Protein AF-A0A2G5VTK2-F1 (afdb_monomer_lite)

Foldseek 3Di:
DDPLLVVLLVLLVVLLPDPDPVVNVVSLVVSLVSLVVLVPDPPNDLVSLLSCLVSLLSNLLVVLVVVLVVVVVVVPPPDPPVPPPPPDLPNPDSSVVSNLVSLLVNLVDPDQLQSRPLLVSLVSSVVRVQLVDLSHVLLSSLQSLLSSLVSNQEDHPDLVSLQVLLVVLLVSLLDLRDDPSNVVSSVSNNVSCVNHDDCVSHDDDPVVVVVSVVSSVVSVVVSVVVVD

Radius of gyration: 19.21 Å; chains: 1; bounding box: 50×50×49 Å

Secondary structure (DSSP, 8-state):
--HHHHHHHHHHHHHHH---HHHHHHHHHHHHHHHHHHHT-TT--HHHHHHHHHHHHHHHHHHHHHHHHHHHHHHHS---GGG----S-TT--HHHHHHHHHHHHHTTSSS-GGGS-HHHHHHHHHTSHHHHSTTSSHHHHHHHHHHHHHH-TT--S-HHHHHHHHHHHHHHHTSTT--HHHHHHHHHHHHHHHHHS-HHHH-S-HHHHHHHHHHHHHHHHHHHHHH-

pLDDT: mean 80.33, std 13.86, range [33.44, 94.31]

Sequence (228 aa):
MSQKVRDLAKKIDECLNLDSKLKRDREIPTLTKFYNHLENDEEVVPKGLAELTVGIMKLAKREIEEVDKKWKKTEHDDIPKSASKYKTDPFKTPIFEISTRHLKMCCRQPIDHNTVPWIPYCLSILSHDFILSADGQEGDVSNVLAICAMASRIQWADHSHLQKLWDFIWRRIEMADLNEQALRSYCEVAVEIMKNVDYEIYETSIPQVVRRAIRALKVANQGISQAA

Structure (mmCIF, N/CA/C/O backbone):
data_AF-A0A2G5VTK2-F1
#
_entry.id   AF-A0A2G5VTK2-F1
#
loop_
_atom_site.group_PDB
_atom_site.id
_atom_site.type_symbol
_atom_site.label_atom_id
_atom_site.label_alt_id
_atom_site.label_comp_id
_atom_site.label_asym_id
_atom_site.label_entity_id
_atom_site.label_seq_id
_atom_site.pdbx_PDB_ins_code
_atom_site.Cartn_x
_atom_site.Cartn_y
_atom_site.Cartn_z
_atom_site.occupancy
_atom_site.B_iso_or_equiv
_atom_site.auth_seq_id
_atom_site.auth_comp_id
_atom_site.auth_asym_id
_atom_site.auth_atom_id
_atom_site.pdbx_PDB_model_num
ATOM 1 N N . MET A 1 1 ? -15.300 -16.895 14.289 1.00 65.31 1 MET A N 1
ATOM 2 C CA . MET A 1 1 ? -14.718 -15.605 14.711 1.00 65.31 1 MET A CA 1
ATOM 3 C C . MET A 1 1 ? -14.680 -15.590 16.231 1.00 65.31 1 MET A C 1
ATOM 5 O O . MET A 1 1 ? -15.719 -15.857 16.831 1.00 65.31 1 MET A O 1
ATOM 9 N N . SER A 1 2 ? -13.510 -15.395 16.846 1.00 77.56 2 SER A N 1
ATOM 10 C CA . SER A 1 2 ? -13.383 -15.362 18.312 1.00 77.56 2 SER A CA 1
ATOM 11 C C . SER A 1 2 ? -14.054 -14.110 18.890 1.00 77.56 2 SER A C 1
ATOM 13 O O . SER A 1 2 ? -14.260 -13.124 18.177 1.00 77.56 2 SER A O 1
ATOM 15 N N . GLN A 1 3 ? -14.404 -14.132 20.181 1.00 81.50 3 GLN A N 1
ATOM 16 C CA . GLN A 1 3 ? -15.014 -12.969 20.835 1.00 81.50 3 GLN A CA 1
ATOM 17 C C . GLN A 1 3 ? -14.096 -11.740 20.777 1.00 81.50 3 GLN A C 1
ATOM 19 O O . GLN A 1 3 ? -14.560 -10.656 20.447 1.00 81.50 3 GLN A O 1
ATOM 24 N N . LYS A 1 4 ? -12.785 -11.941 20.959 1.00 80.25 4 LYS A N 1
ATOM 25 C CA . LYS A 1 4 ? -11.773 -10.881 20.862 1.00 80.25 4 LYS A CA 1
ATOM 26 C C . LYS A 1 4 ? -11.791 -10.183 19.497 1.00 80.25 4 LYS A C 1
ATOM 28 O O . LYS A 1 4 ? -11.805 -8.959 19.438 1.00 80.25 4 LYS A O 1
ATOM 33 N N . VAL A 1 5 ? -11.855 -10.938 18.395 1.00 81.31 5 VAL A N 1
ATOM 34 C CA . VAL A 1 5 ? -11.934 -10.355 17.041 1.00 81.31 5 VAL A CA 1
ATOM 35 C C . VAL A 1 5 ? -13.223 -9.547 16.863 1.00 81.31 5 VAL A C 1
ATOM 37 O O . VAL A 1 5 ? -13.175 -8.451 16.313 1.00 81.31 5 VAL A O 1
ATOM 40 N N . ARG A 1 6 ? -14.365 -10.039 17.368 1.00 84.12 6 ARG A N 1
ATOM 41 C CA . ARG A 1 6 ? -15.642 -9.303 17.310 1.00 84.12 6 ARG A CA 1
ATOM 42 C C . ARG A 1 6 ? -15.594 -7.991 18.088 1.00 84.12 6 ARG A C 1
ATOM 44 O O . ARG A 1 6 ? -16.060 -6.972 17.586 1.00 84.12 6 ARG A O 1
ATOM 51 N N . ASP A 1 7 ? -15.015 -8.015 19.283 1.00 85.69 7 ASP A N 1
ATOM 52 C CA . ASP A 1 7 ? -14.887 -6.828 20.128 1.00 85.69 7 ASP A CA 1
ATOM 53 C C . ASP A 1 7 ? -13.970 -5.783 19.474 1.00 85.69 7 ASP A C 1
ATOM 55 O O . ASP A 1 7 ? -14.306 -4.598 19.437 1.00 85.69 7 ASP A O 1
ATOM 59 N N . LEU A 1 8 ? -12.857 -6.221 18.871 1.00 86.50 8 LEU A N 1
ATOM 60 C CA . LEU A 1 8 ? -11.963 -5.340 18.120 1.00 86.50 8 LEU A CA 1
ATOM 61 C C . LEU A 1 8 ? -12.638 -4.766 16.869 1.00 86.50 8 LEU A C 1
ATOM 63 O O . LEU A 1 8 ? -12.526 -3.568 16.618 1.00 86.50 8 LEU A O 1
ATOM 67 N N . ALA A 1 9 ? -13.372 -5.585 16.111 1.00 87.25 9 ALA A N 1
ATOM 68 C CA . ALA A 1 9 ? -14.123 -5.134 14.941 1.00 87.25 9 ALA A CA 1
ATOM 69 C C . ALA A 1 9 ? -15.143 -4.052 15.318 1.00 87.25 9 ALA A C 1
ATOM 71 O O . ALA A 1 9 ? -15.201 -3.003 14.677 1.00 87.25 9 ALA A O 1
ATOM 72 N N . LYS A 1 10 ? -15.888 -4.268 16.410 1.00 88.12 10 LYS A N 1
ATOM 73 C CA . LYS A 1 10 ? -16.815 -3.273 16.953 1.00 88.12 10 LYS A CA 1
ATOM 74 C C . LYS A 1 10 ? -16.083 -1.990 17.340 1.00 88.12 10 LYS A C 1
ATOM 76 O O . LYS A 1 10 ? -16.553 -0.903 17.024 1.00 88.12 10 LYS A O 1
ATOM 81 N N . LYS A 1 11 ? -14.914 -2.099 17.976 1.00 87.50 11 LYS A N 1
ATOM 82 C CA . LYS A 1 11 ? -14.142 -0.924 18.388 1.00 87.50 11 LYS A CA 1
ATOM 83 C C . LYS A 1 11 ? -13.610 -0.117 17.204 1.00 87.50 11 LYS A C 1
ATOM 85 O O . LYS A 1 11 ? -13.609 1.111 17.246 1.00 87.50 11 LYS A O 1
ATOM 90 N N . ILE A 1 12 ? -13.179 -0.799 16.147 1.00 89.88 12 ILE A N 1
ATOM 91 C CA . ILE A 1 12 ? -12.775 -0.170 14.887 1.00 89.88 12 ILE A CA 1
ATOM 92 C C . ILE A 1 12 ? -13.950 0.597 14.278 1.00 89.88 12 ILE A C 1
ATOM 94 O O . ILE A 1 12 ? -13.783 1.753 13.895 1.00 89.88 12 ILE A O 1
ATOM 98 N N . ASP A 1 13 ? -15.129 -0.022 14.223 1.00 88.12 13 ASP A N 1
ATOM 99 C CA . ASP A 1 13 ? -16.335 0.605 13.685 1.00 88.12 13 ASP A CA 1
ATOM 100 C C . ASP A 1 13 ? -16.776 1.821 14.516 1.00 88.12 13 ASP A C 1
ATOM 102 O O . ASP A 1 13 ? -17.024 2.894 13.967 1.00 88.12 13 ASP A O 1
ATOM 106 N N . GLU A 1 14 ? -16.755 1.715 15.848 1.00 88.44 14 GLU A N 1
ATOM 107 C CA . GLU A 1 14 ? -16.970 2.854 16.749 1.00 88.44 14 GLU A CA 1
ATOM 108 C C . GLU A 1 14 ? -16.014 4.008 16.414 1.00 88.44 14 GLU A C 1
ATOM 110 O O . GLU A 1 14 ? -16.457 5.136 16.209 1.00 88.44 14 GLU A O 1
ATOM 115 N N . CYS A 1 15 ? -14.711 3.734 16.287 1.00 88.50 15 CYS A N 1
ATOM 116 C CA . CYS A 1 15 ? -13.711 4.743 15.932 1.00 88.50 15 CYS A CA 1
ATOM 117 C C . CYS A 1 15 ? -13.940 5.362 14.543 1.00 88.50 15 CYS A C 1
ATOM 119 O O . CYS A 1 15 ? -13.681 6.555 14.359 1.00 88.50 15 CYS A O 1
ATOM 121 N N . LEU A 1 16 ? -14.408 4.577 13.568 1.00 87.38 16 LEU A N 1
ATOM 122 C CA . LEU A 1 16 ? -14.709 5.055 12.217 1.00 87.38 16 LEU A CA 1
ATOM 123 C C . LEU A 1 16 ? -15.892 6.023 12.215 1.00 87.38 16 LEU A C 1
ATOM 125 O O . LEU A 1 16 ? -15.832 7.043 11.528 1.00 87.38 16 LEU A O 1
ATOM 129 N N . ASN A 1 17 ? -16.910 5.735 13.026 1.00 87.25 17 ASN A N 1
ATOM 130 C CA . ASN A 1 17 ? -18.147 6.509 13.119 1.00 87.25 17 ASN A CA 1
ATOM 131 C C . ASN A 1 17 ? -18.043 7.727 14.056 1.00 87.25 17 ASN A C 1
ATOM 133 O O . ASN A 1 17 ? -18.991 8.498 14.190 1.00 87.25 17 ASN A O 1
ATOM 137 N N . LEU A 1 18 ? -16.892 7.947 14.702 1.00 87.81 18 LEU A N 1
ATOM 138 C CA . LEU A 1 18 ? -16.644 9.171 15.460 1.00 87.81 18 LEU A CA 1
ATOM 139 C C . LEU A 1 18 ? -16.334 10.347 14.520 1.00 87.81 18 LEU A C 1
ATOM 141 O O . LEU A 1 18 ? -15.318 10.371 13.817 1.00 87.81 18 LEU A O 1
ATOM 145 N N . ASP A 1 19 ? -17.170 11.383 14.581 1.00 80.25 19 ASP A N 1
ATOM 146 C CA . ASP A 1 19 ? -16.942 12.646 13.861 1.00 80.25 19 ASP A CA 1
ATOM 147 C C . ASP A 1 19 ? -15.843 13.499 14.503 1.00 80.25 19 ASP A C 1
ATOM 149 O O . ASP A 1 19 ? -15.118 14.235 13.833 1.00 80.25 19 ASP A O 1
ATOM 153 N N . SER A 1 20 ? -15.681 13.390 15.824 1.00 86.75 20 SER A N 1
ATOM 154 C CA . SER A 1 20 ? -14.700 14.173 16.572 1.00 86.75 20 SER A CA 1
ATOM 155 C C . SER A 1 20 ? -13.338 13.485 16.592 1.00 86.75 20 SER A C 1
ATOM 157 O O . SER A 1 20 ? -13.172 12.454 17.248 1.00 86.75 20 SER A O 1
ATOM 159 N N . LYS A 1 21 ? -12.338 14.130 15.974 1.00 82.94 21 LYS A N 1
ATOM 160 C CA . LYS A 1 21 ? -10.924 13.733 16.073 1.00 82.94 21 LYS A CA 1
ATOM 161 C C . LYS A 1 21 ? -10.491 13.542 17.529 1.00 82.94 21 LYS A C 1
ATOM 163 O O . LYS A 1 21 ? -9.956 12.502 17.869 1.00 82.94 21 LYS A O 1
ATOM 168 N N . LEU A 1 22 ? -10.812 14.493 18.410 1.00 84.31 22 LEU A N 1
ATOM 169 C CA . LEU A 1 22 ? -10.446 14.426 19.829 1.00 84.31 22 LEU A CA 1
ATOM 170 C C . LEU A 1 22 ? -11.012 13.178 20.527 1.00 84.31 22 LEU A C 1
ATOM 172 O O . LEU A 1 22 ? -10.335 12.573 21.353 1.00 84.31 22 LEU A O 1
ATOM 176 N N . LYS A 1 23 ? -12.260 12.798 20.221 1.00 85.19 23 LYS A N 1
ATOM 177 C CA . LYS A 1 23 ? -12.854 11.578 20.784 1.00 85.19 23 LYS A CA 1
ATOM 178 C C . LYS A 1 23 ? -12.146 10.342 20.247 1.00 85.19 23 LYS A C 1
ATOM 180 O O . LYS A 1 23 ? -11.791 9.478 21.033 1.00 85.19 23 LYS A O 1
ATOM 185 N N . ARG A 1 24 ? -11.883 10.288 18.941 1.00 87.62 24 ARG A N 1
ATOM 186 C CA . ARG A 1 24 ? -11.178 9.160 18.328 1.00 87.62 24 ARG A CA 1
ATOM 187 C C . ARG A 1 24 ? -9.757 9.016 18.873 1.00 87.62 24 ARG A C 1
ATOM 189 O O . ARG A 1 24 ? -9.387 7.922 19.271 1.00 87.62 24 ARG A O 1
ATOM 196 N N . ASP A 1 25 ? -9.010 10.110 18.996 1.00 83.31 25 ASP A N 1
ATOM 197 C CA . ASP A 1 25 ? -7.639 10.112 19.523 1.00 83.31 25 ASP A CA 1
ATOM 198 C C . ASP A 1 25 ? -7.572 9.582 20.971 1.00 83.31 25 ASP A C 1
ATOM 200 O O . ASP A 1 25 ? -6.570 8.995 21.370 1.00 83.31 25 ASP A O 1
ATOM 204 N N . ARG A 1 26 ? -8.653 9.719 21.755 1.00 86.31 26 ARG A N 1
ATOM 205 C CA . ARG A 1 26 ? -8.768 9.104 23.093 1.00 86.31 26 ARG A CA 1
ATOM 206 C C . ARG A 1 26 ? -9.000 7.594 23.049 1.00 86.31 26 ARG A C 1
ATOM 208 O O . ARG A 1 26 ? -8.609 6.900 23.982 1.00 86.31 26 ARG A O 1
ATOM 215 N N . GLU A 1 27 ? -9.613 7.090 21.984 1.00 86.44 27 GLU A N 1
ATOM 216 C CA . GLU A 1 27 ? -9.888 5.664 21.793 1.00 86.44 27 GLU A CA 1
ATOM 217 C C . GLU A 1 27 ? -8.709 4.913 21.155 1.00 86.44 27 GLU A C 1
ATOM 219 O O . GLU A 1 27 ? -8.548 3.716 21.400 1.00 86.44 27 GLU A O 1
ATOM 224 N N . ILE A 1 28 ? -7.851 5.604 20.389 1.00 85.38 28 ILE A N 1
ATOM 225 C CA . ILE A 1 28 ? -6.679 5.018 19.714 1.00 85.38 28 ILE A CA 1
ATOM 226 C C . ILE A 1 28 ? -5.780 4.222 20.682 1.00 85.38 28 ILE A C 1
ATOM 228 O O . ILE A 1 28 ? -5.507 3.062 20.383 1.00 85.38 28 ILE A O 1
ATOM 232 N N . PRO A 1 29 ? -5.364 4.732 21.863 1.00 87.06 29 PRO A N 1
ATOM 233 C CA . PRO A 1 29 ? -4.523 3.963 22.786 1.00 87.06 29 PRO A CA 1
ATOM 234 C C . PRO A 1 29 ? -5.160 2.647 23.245 1.00 87.06 29 PRO A C 1
ATOM 236 O O . PRO A 1 29 ? -4.465 1.644 23.425 1.00 87.06 29 PRO A O 1
ATOM 239 N N . THR A 1 30 ? -6.481 2.637 23.433 1.00 85.19 30 THR A N 1
ATOM 240 C CA . THR A 1 30 ? -7.238 1.437 23.807 1.00 85.19 30 THR A CA 1
ATOM 241 C C . THR A 1 30 ? -7.270 0.444 22.651 1.00 85.19 30 THR A C 1
ATOM 243 O O . THR A 1 30 ? -7.002 -0.739 22.862 1.00 85.19 30 THR A O 1
ATOM 246 N N . LEU A 1 31 ? -7.523 0.923 21.429 1.00 86.56 31 LEU A N 1
ATOM 247 C CA . LEU A 1 31 ? -7.475 0.115 20.212 1.00 86.56 31 LEU A CA 1
ATOM 248 C C . LEU A 1 31 ? -6.090 -0.524 20.021 1.00 86.56 31 LEU A C 1
ATOM 250 O O . LEU A 1 31 ? -6.000 -1.727 19.792 1.00 86.56 31 LEU A O 1
ATOM 254 N N . THR A 1 32 ? -5.015 0.250 20.193 1.00 86.00 32 THR A N 1
ATOM 255 C CA . THR A 1 32 ? -3.633 -0.237 20.081 1.00 86.00 32 THR A CA 1
ATOM 256 C C . THR A 1 32 ? -3.327 -1.323 21.104 1.00 86.00 32 THR A C 1
ATOM 258 O O . THR A 1 32 ? -2.757 -2.352 20.749 1.00 86.00 32 THR A O 1
ATOM 261 N N . LYS A 1 33 ? -3.727 -1.139 22.370 1.00 85.50 33 LYS A N 1
ATOM 262 C CA . LYS A 1 33 ? -3.556 -2.172 23.406 1.00 85.50 33 LYS A CA 1
ATOM 263 C C . LYS A 1 33 ? -4.303 -3.452 23.050 1.00 85.50 33 LYS A C 1
ATOM 265 O O . LYS A 1 33 ? -3.740 -4.537 23.157 1.00 85.50 33 LYS A O 1
ATOM 270 N N . PHE A 1 34 ? -5.549 -3.321 22.600 1.00 83.19 34 PHE A N 1
ATOM 271 C CA . PHE A 1 34 ? -6.372 -4.463 22.221 1.00 83.19 34 PHE A CA 1
ATOM 272 C C . PHE A 1 34 ? -5.766 -5.223 21.034 1.00 83.19 34 PHE A C 1
ATOM 274 O O . PHE A 1 34 ? -5.669 -6.448 21.067 1.00 83.19 34 PHE A O 1
ATOM 281 N N . TYR A 1 35 ? -5.287 -4.494 20.024 1.00 85.00 35 TYR A N 1
ATOM 282 C CA . TYR A 1 35 ? -4.600 -5.070 18.872 1.00 85.00 35 TYR A CA 1
ATOM 283 C C . TYR A 1 35 ? -3.303 -5.786 19.277 1.00 85.00 35 TYR A C 1
ATOM 285 O O . TYR A 1 35 ? -3.074 -6.920 18.872 1.00 85.00 35 TYR A O 1
ATOM 293 N N . ASN A 1 36 ? -2.480 -5.175 20.135 1.00 83.50 36 ASN A N 1
ATOM 294 C CA . ASN A 1 36 ? -1.245 -5.799 20.619 1.00 83.50 36 ASN A CA 1
ATOM 295 C C . ASN A 1 36 ? -1.517 -7.097 21.402 1.00 83.50 36 ASN A C 1
ATOM 297 O O . ASN A 1 36 ? -0.719 -8.026 21.348 1.00 83.50 36 ASN A O 1
ATOM 301 N N . HIS A 1 37 ? -2.632 -7.191 22.131 1.00 81.56 37 HIS A N 1
ATOM 302 C CA . HIS A 1 37 ? -3.024 -8.448 22.775 1.00 81.56 37 HIS A CA 1
ATOM 303 C C . HIS A 1 37 ? -3.431 -9.521 21.768 1.00 81.56 37 HIS A C 1
ATOM 305 O O . HIS A 1 37 ? -3.135 -10.689 21.989 1.00 81.56 37 HIS A O 1
ATOM 311 N N . LEU A 1 38 ? -4.073 -9.125 20.668 1.00 77.50 38 LEU A N 1
ATOM 312 C CA . LEU A 1 38 ? -4.433 -10.024 19.577 1.00 77.50 38 LEU A CA 1
ATOM 313 C C . LEU A 1 38 ? -3.186 -10.542 18.838 1.00 77.50 38 LEU A C 1
ATOM 315 O O . LEU A 1 38 ? -3.120 -11.712 18.498 1.00 77.50 38 LEU A O 1
ATOM 319 N N . GLU A 1 39 ? -2.170 -9.702 18.634 1.00 72.06 39 GLU A N 1
ATOM 320 C CA . GLU A 1 39 ? -0.912 -10.096 17.975 1.00 72.06 39 GLU A CA 1
ATOM 321 C C . GLU A 1 39 ? -0.134 -11.184 18.737 1.00 72.06 39 GLU A C 1
ATOM 323 O O . GLU A 1 39 ? 0.540 -12.000 18.117 1.00 72.06 39 GLU A O 1
ATOM 328 N N . ASN A 1 40 ? -0.261 -11.225 20.065 1.00 70.88 40 ASN A N 1
ATOM 329 C CA . ASN A 1 40 ? 0.418 -12.202 20.922 1.00 70.88 40 ASN A CA 1
ATOM 330 C C . ASN A 1 40 ? -0.413 -13.467 21.201 1.00 70.88 40 ASN A C 1
ATOM 332 O O . ASN A 1 40 ? 0.001 -14.306 21.998 1.00 70.88 40 ASN A O 1
ATOM 336 N N . ASP A 1 41 ? -1.602 -13.584 20.612 1.00 70.69 41 ASP A N 1
ATOM 337 C CA . ASP A 1 41 ? -2.524 -14.686 20.864 1.00 70.69 41 ASP A CA 1
ATOM 338 C C . ASP A 1 41 ? -2.408 -15.736 19.745 1.00 70.69 41 ASP A C 1
ATOM 340 O O . ASP A 1 41 ? -2.825 -15.511 18.607 1.00 70.69 41 ASP A O 1
ATOM 344 N N . GLU A 1 42 ? -1.809 -16.888 20.066 1.00 59.09 42 GLU A N 1
ATOM 345 C CA . GLU A 1 42 ? -1.551 -17.982 19.115 1.00 59.09 42 GLU A CA 1
ATOM 346 C C . GLU A 1 42 ? -2.842 -18.615 18.555 1.00 59.09 42 GLU A C 1
ATOM 348 O O . GLU A 1 42 ? -2.809 -19.250 17.501 1.00 59.09 42 GLU A O 1
ATOM 353 N N . GLU A 1 43 ? -3.997 -18.410 19.203 1.00 60.62 43 GLU A N 1
ATOM 354 C CA . GLU A 1 43 ? -5.297 -18.942 18.764 1.00 60.62 43 GLU A CA 1
ATOM 355 C C . GLU A 1 43 ? -6.039 -18.038 17.762 1.00 60.62 43 GLU A C 1
ATOM 357 O O . GLU A 1 43 ? -7.188 -18.317 17.389 1.00 60.62 43 GLU A O 1
ATOM 362 N N . VAL A 1 44 ? -5.440 -16.929 17.314 1.00 58.66 44 VAL A N 1
ATOM 363 C CA . VAL A 1 44 ? -6.111 -15.998 16.398 1.00 58.66 44 VAL A CA 1
ATOM 364 C C . VAL A 1 44 ? -6.296 -16.642 15.029 1.00 58.66 44 VAL A C 1
ATOM 366 O O . VAL A 1 44 ? -5.428 -16.653 14.163 1.00 58.66 44 VAL A O 1
ATOM 369 N N . VAL A 1 45 ? -7.506 -17.171 14.851 1.00 61.75 45 VAL A N 1
ATOM 370 C CA . VAL A 1 45 ? -7.996 -17.812 13.635 1.00 61.75 45 VAL A CA 1
ATOM 371 C C . VAL A 1 45 ? -7.715 -16.925 12.408 1.00 61.75 45 VAL A C 1
ATOM 373 O O . VAL A 1 45 ? -8.187 -15.782 12.385 1.00 61.75 45 VAL A O 1
ATOM 376 N N . PRO A 1 46 ? -7.084 -17.458 11.342 1.00 63.72 46 PRO A N 1
ATOM 377 C CA . PRO A 1 46 ? -6.744 -16.726 10.114 1.00 63.72 46 PRO A CA 1
ATOM 378 C C . PRO A 1 46 ? -7.899 -15.888 9.537 1.00 63.72 46 PRO A C 1
ATOM 380 O O . PRO A 1 46 ? -7.716 -14.755 9.096 1.00 63.72 46 PRO A O 1
ATOM 383 N N . LYS A 1 47 ? -9.127 -16.415 9.614 1.00 62.53 47 LYS A N 1
ATOM 384 C CA . LYS A 1 47 ? -10.344 -15.766 9.105 1.00 62.53 47 LYS A CA 1
ATOM 385 C C . LYS A 1 47 ? -10.700 -14.459 9.830 1.00 62.53 47 LYS A C 1
ATOM 387 O O . LYS A 1 47 ? -11.210 -13.544 9.197 1.00 62.53 47 LYS A O 1
ATOM 392 N N . GLY A 1 48 ? -10.416 -14.359 11.130 1.00 72.94 48 GLY A N 1
ATOM 393 C CA . GLY A 1 48 ? -10.751 -13.172 11.919 1.00 72.94 48 GLY A CA 1
ATOM 394 C C . GLY A 1 48 ? -9.877 -11.959 11.597 1.00 72.94 48 GLY A C 1
ATOM 395 O O . GLY A 1 48 ? -10.350 -10.831 11.654 1.00 72.94 48 GLY A O 1
ATOM 396 N N . LEU A 1 49 ? -8.616 -12.177 11.211 1.00 73.88 49 LEU A N 1
ATOM 397 C CA . LEU A 1 49 ? -7.705 -11.094 10.824 1.00 73.88 49 LEU A CA 1
ATOM 398 C C . LEU A 1 49 ? -8.120 -10.448 9.501 1.00 73.88 49 LEU A C 1
ATOM 400 O O . LEU A 1 49 ? -8.144 -9.222 9.397 1.00 73.88 49 LEU A O 1
ATOM 404 N N . ALA A 1 50 ? -8.508 -11.260 8.514 1.00 75.31 50 ALA A N 1
ATOM 405 C CA . ALA A 1 50 ? -8.947 -10.765 7.213 1.00 75.31 50 ALA A CA 1
ATOM 406 C C . ALA A 1 50 ? -10.155 -9.812 7.331 1.00 75.31 50 ALA A C 1
ATOM 408 O O . ALA A 1 50 ? -10.186 -8.776 6.666 1.00 75.31 50 ALA A O 1
ATOM 409 N N . GLU A 1 51 ? -11.096 -10.115 8.231 1.00 79.31 51 GLU A N 1
ATOM 410 C CA . GLU A 1 51 ? -12.305 -9.316 8.487 1.00 79.31 51 GLU A CA 1
ATOM 411 C C . GLU A 1 51 ? -11.995 -7.938 9.102 1.00 79.31 51 GLU A C 1
ATOM 413 O O . GLU A 1 51 ? -12.707 -6.967 8.843 1.00 79.31 51 GLU A O 1
ATOM 418 N N . LEU A 1 52 ? -10.905 -7.817 9.868 1.00 86.62 52 LEU A N 1
ATOM 419 C CA . LEU A 1 52 ? -10.476 -6.551 10.476 1.00 86.62 52 LEU A CA 1
ATOM 420 C C . LEU A 1 52 ? -9.773 -5.621 9.478 1.00 86.62 52 LEU A C 1
ATOM 422 O O . LEU A 1 52 ? -9.752 -4.403 9.677 1.00 86.62 52 LEU A O 1
ATOM 426 N N . THR A 1 53 ? -9.214 -6.178 8.400 1.00 89.31 53 THR A N 1
ATOM 427 C CA . THR A 1 53 ? -8.310 -5.470 7.485 1.00 89.31 53 THR A CA 1
ATOM 428 C C . THR A 1 53 ? -8.915 -4.193 6.919 1.00 89.31 53 THR A C 1
ATOM 430 O O . THR A 1 53 ? -8.301 -3.129 6.988 1.00 89.31 53 THR A O 1
ATOM 433 N N . VAL A 1 54 ? -10.144 -4.272 6.403 1.00 89.94 54 VAL A N 1
ATOM 434 C CA . VAL A 1 54 ? -10.814 -3.124 5.775 1.00 89.94 54 VAL A CA 1
ATOM 435 C C . VAL A 1 54 ? -11.028 -1.994 6.782 1.00 89.94 54 VAL A C 1
ATOM 437 O O . VAL A 1 54 ? -10.827 -0.825 6.452 1.00 89.94 54 VAL A O 1
ATOM 440 N N . GLY A 1 55 ? -11.419 -2.325 8.013 1.00 91.50 55 GLY A N 1
ATOM 441 C CA . GLY A 1 55 ? -11.656 -1.333 9.055 1.00 91.50 55 GLY A CA 1
ATOM 442 C C . GLY A 1 55 ? -10.366 -0.643 9.512 1.00 91.50 55 GLY A C 1
ATOM 443 O O . GLY A 1 55 ? -10.325 0.585 9.593 1.00 91.50 55 GLY A O 1
ATOM 444 N N . ILE A 1 56 ? -9.294 -1.415 9.724 1.00 92.06 56 ILE A N 1
ATOM 445 C CA . ILE A 1 56 ? -7.969 -0.886 10.087 1.00 92.06 56 ILE A CA 1
ATOM 446 C C . ILE A 1 56 ? -7.437 0.040 8.988 1.00 92.06 56 ILE A C 1
ATOM 448 O O . ILE A 1 56 ? -7.013 1.157 9.277 1.00 92.06 56 ILE A O 1
ATOM 452 N N . MET A 1 57 ? -7.512 -0.383 7.723 1.00 92.94 57 MET A N 1
ATOM 453 C CA . MET A 1 57 ? -7.067 0.423 6.581 1.00 92.94 57 MET A CA 1
ATOM 454 C C . MET A 1 57 ? -7.849 1.731 6.448 1.00 92.94 57 MET A C 1
ATOM 456 O O . MET A 1 57 ? -7.256 2.777 6.191 1.00 92.94 57 MET A O 1
ATOM 460 N N . LYS A 1 58 ? -9.174 1.702 6.645 1.00 92.44 58 LYS A N 1
ATOM 461 C CA . LYS A 1 58 ? -10.002 2.917 6.622 1.00 92.44 58 LYS A CA 1
ATOM 462 C C . LYS A 1 58 ? -9.612 3.891 7.734 1.00 92.44 58 LYS A C 1
ATOM 464 O O . LYS A 1 58 ? -9.516 5.089 7.472 1.00 92.44 58 LYS A O 1
ATOM 469 N N . LEU A 1 59 ? -9.370 3.395 8.951 1.00 91.19 59 LEU A N 1
ATOM 470 C CA . LEU A 1 59 ? -8.922 4.239 10.063 1.00 91.19 59 LEU A CA 1
ATOM 471 C C . LEU A 1 59 ? -7.549 4.853 9.780 1.00 91.19 59 LEU A C 1
ATOM 473 O O . LEU A 1 59 ? -7.388 6.061 9.936 1.00 91.19 59 LEU A O 1
ATOM 477 N N . ALA A 1 60 ? -6.594 4.040 9.322 1.00 91.56 60 ALA A N 1
ATOM 478 C CA . ALA A 1 60 ? -5.247 4.493 8.992 1.00 91.56 60 ALA A CA 1
ATOM 479 C C . ALA A 1 60 ? -5.271 5.557 7.891 1.00 91.56 60 ALA A C 1
ATOM 481 O O . ALA A 1 60 ? -4.674 6.618 8.039 1.00 91.56 60 ALA A O 1
ATOM 482 N N . LYS A 1 61 ? -6.037 5.319 6.820 1.00 91.06 61 LYS A N 1
ATOM 483 C CA . LYS A 1 61 ? -6.206 6.285 5.733 1.00 91.06 61 LYS A CA 1
ATOM 484 C C . LYS A 1 61 ? -6.759 7.619 6.239 1.00 91.06 61 LYS A C 1
ATOM 486 O O . LYS A 1 61 ? -6.211 8.663 5.906 1.00 91.06 61 LYS A O 1
ATOM 491 N N . ARG A 1 62 ? -7.800 7.597 7.079 1.00 89.94 62 ARG A N 1
ATOM 492 C CA . ARG A 1 62 ? -8.373 8.821 7.662 1.00 89.94 62 ARG A CA 1
ATOM 493 C C . ARG A 1 62 ? -7.353 9.579 8.515 1.00 89.94 62 ARG A C 1
ATOM 495 O O . ARG A 1 62 ? -7.310 10.804 8.469 1.00 89.94 62 ARG A O 1
ATOM 502 N N . GLU A 1 63 ? -6.536 8.869 9.289 1.00 88.00 63 GLU A N 1
ATOM 503 C CA . GLU A 1 63 ? -5.475 9.481 10.094 1.00 88.00 63 GLU A CA 1
ATOM 504 C C . GLU A 1 63 ? -4.390 10.123 9.214 1.00 88.00 63 GLU A C 1
ATOM 506 O O . GLU A 1 63 ? -4.022 11.276 9.441 1.00 88.00 63 GLU A O 1
ATOM 511 N N . ILE A 1 64 ? -3.961 9.432 8.158 1.00 89.38 64 ILE A N 1
ATOM 512 C CA . ILE A 1 64 ? -3.002 9.938 7.169 1.00 89.38 64 ILE A CA 1
ATOM 513 C C . ILE A 1 64 ? -3.535 11.175 6.440 1.00 89.38 64 ILE A C 1
ATOM 515 O O . ILE A 1 64 ? -2.822 12.168 6.343 1.00 89.38 64 ILE A O 1
ATOM 519 N N . GLU A 1 65 ? -4.798 11.186 6.015 1.00 89.31 65 GLU A N 1
ATOM 520 C CA . GLU A 1 65 ? -5.428 12.362 5.395 1.00 89.31 65 GLU A CA 1
ATOM 521 C C . GLU A 1 65 ? -5.473 13.575 6.343 1.00 89.31 65 GLU A C 1
ATOM 523 O O . GLU A 1 65 ? -5.379 14.729 5.918 1.00 89.31 65 GLU A O 1
ATOM 528 N N . GLU A 1 66 ? -5.630 13.347 7.648 1.00 87.56 66 GLU A N 1
ATOM 529 C CA . GLU A 1 66 ? -5.590 14.417 8.645 1.00 87.56 66 GLU A CA 1
ATOM 530 C C . GLU A 1 66 ? -4.173 14.934 8.906 1.00 87.56 66 GLU A C 1
ATOM 532 O O . GLU A 1 66 ? -4.008 16.123 9.196 1.00 87.56 66 GLU A O 1
ATOM 537 N N . VAL A 1 67 ? -3.167 14.063 8.822 1.00 86.12 67 VAL A N 1
ATOM 538 C CA . VAL A 1 67 ? -1.750 14.436 8.896 1.00 86.12 67 VAL A CA 1
ATOM 539 C C . VAL A 1 67 ? -1.339 15.206 7.641 1.00 86.12 67 VAL A C 1
ATOM 541 O O . VAL A 1 67 ? -0.766 16.283 7.777 1.00 86.12 67 VAL A O 1
ATOM 544 N N . ASP A 1 68 ? -1.734 14.750 6.451 1.00 87.19 68 ASP A N 1
ATOM 545 C CA . ASP A 1 68 ? -1.488 15.423 5.167 1.00 87.19 68 ASP A CA 1
ATOM 546 C C . ASP A 1 68 ? -2.006 16.868 5.183 1.00 87.19 68 ASP A C 1
ATOM 548 O O . ASP A 1 68 ? -1.294 17.814 4.850 1.00 87.19 68 ASP A O 1
ATOM 552 N N . LYS A 1 69 ? -3.234 17.073 5.682 1.00 87.00 69 LYS A N 1
ATOM 553 C CA . LYS A 1 69 ? -3.819 18.416 5.847 1.00 87.00 69 LYS A CA 1
ATOM 554 C C . LYS A 1 69 ? -3.010 19.316 6.777 1.00 87.00 69 LYS A C 1
ATOM 556 O O . LYS A 1 69 ? -3.047 20.533 6.607 1.00 87.00 69 LYS A O 1
ATOM 561 N N . LYS A 1 70 ? -2.355 18.760 7.799 1.00 83.31 70 LYS A N 1
ATOM 562 C CA . LYS A 1 70 ? -1.485 19.532 8.697 1.00 83.31 70 LYS A CA 1
ATOM 563 C C . LYS A 1 70 ? -0.156 19.839 8.024 1.00 83.31 70 LYS A C 1
ATOM 565 O O . LYS A 1 70 ? 0.262 20.988 8.066 1.00 83.31 70 LYS A O 1
ATOM 570 N N . TRP A 1 71 ? 0.448 18.841 7.387 1.00 83.06 71 TRP A N 1
ATOM 571 C CA . TRP A 1 71 ? 1.727 18.965 6.701 1.00 83.06 71 TRP A CA 1
ATOM 572 C C . TRP A 1 71 ? 1.679 20.037 5.604 1.00 83.06 71 TRP A C 1
ATOM 574 O O . TRP A 1 71 ? 2.477 20.971 5.630 1.00 83.06 71 TRP A O 1
ATOM 584 N N . LYS A 1 72 ? 0.644 20.014 4.754 1.00 83.06 72 LYS A N 1
ATOM 585 C CA . LYS A 1 72 ? 0.428 21.038 3.716 1.00 83.06 72 LYS A CA 1
ATOM 586 C C . LYS A 1 72 ? 0.270 22.448 4.284 1.00 83.06 72 LYS A C 1
ATOM 588 O O . LYS A 1 72 ? 0.722 23.408 3.679 1.00 83.06 72 LYS A O 1
ATOM 593 N N . LYS A 1 73 ? -0.355 22.602 5.457 1.00 81.12 73 LYS A N 1
ATOM 594 C CA . LYS A 1 73 ? -0.450 23.915 6.120 1.00 81.12 73 LYS A CA 1
ATOM 595 C C . LYS A 1 73 ? 0.909 24.387 6.619 1.00 81.12 73 LYS A C 1
ATOM 597 O O . LYS A 1 73 ? 1.260 25.536 6.420 1.00 81.12 73 LYS A O 1
ATOM 602 N N . THR A 1 74 ? 1.685 23.496 7.231 1.00 73.81 74 THR A N 1
ATOM 603 C CA . THR A 1 74 ? 3.009 23.841 7.765 1.00 73.81 74 THR A CA 1
ATOM 604 C C . THR A 1 74 ? 4.069 24.083 6.695 1.00 73.81 74 THR A C 1
ATOM 606 O O . THR A 1 74 ? 5.047 24.756 6.985 1.00 73.81 74 THR A O 1
ATOM 609 N N . GLU A 1 75 ? 3.906 23.533 5.492 1.00 65.62 75 GLU A N 1
ATOM 610 C CA . GLU A 1 75 ? 4.815 23.769 4.362 1.00 65.62 75 GLU A CA 1
ATOM 611 C C . GLU A 1 75 ? 4.496 25.081 3.619 1.00 65.62 75 GLU A C 1
ATOM 613 O O . GLU A 1 75 ? 5.386 25.692 3.032 1.00 65.62 75 GLU A O 1
ATOM 618 N N . HIS A 1 76 ? 3.238 25.539 3.672 1.00 55.16 76 HIS A N 1
ATOM 619 C CA . HIS A 1 76 ? 2.786 26.782 3.036 1.00 55.16 76 HIS A CA 1
ATOM 620 C C . HIS A 1 76 ? 2.739 27.999 3.970 1.00 55.16 76 HIS A C 1
ATOM 622 O O . HIS A 1 76 ? 2.770 29.128 3.482 1.00 55.16 76 HIS A O 1
ATOM 628 N N . ASP A 1 77 ? 2.678 27.797 5.285 1.00 48.75 77 ASP A N 1
ATOM 629 C CA . ASP A 1 77 ? 2.868 28.863 6.265 1.00 48.75 77 ASP A CA 1
ATOM 630 C C . ASP A 1 77 ? 4.375 28.979 6.565 1.00 48.75 77 ASP A C 1
ATOM 632 O O . ASP A 1 77 ? 4.993 27.985 6.941 1.00 48.75 77 ASP A O 1
ATOM 636 N N . ASP A 1 78 ? 4.968 30.176 6.430 1.00 46.50 78 ASP A N 1
ATOM 637 C CA . ASP A 1 78 ? 6.362 30.519 6.796 1.00 46.50 78 ASP A CA 1
ATOM 638 C C . ASP A 1 78 ? 6.616 30.362 8.316 1.00 46.50 78 ASP A C 1
ATOM 640 O O . ASP A 1 78 ? 6.946 31.307 9.039 1.00 46.50 78 ASP A O 1
ATOM 644 N N . ILE A 1 79 ? 6.416 29.164 8.861 1.00 48.66 79 ILE A N 1
ATOM 645 C CA . ILE A 1 79 ? 6.618 28.873 10.273 1.00 48.66 79 ILE A CA 1
ATOM 646 C C . ILE A 1 79 ? 8.120 28.639 10.473 1.00 48.66 79 ILE A C 1
ATOM 648 O O . ILE A 1 79 ? 8.695 27.730 9.866 1.00 48.66 79 ILE A O 1
ATOM 652 N N . PRO A 1 80 ? 8.793 29.433 11.327 1.00 40.06 80 PRO A N 1
ATOM 653 C CA . PRO A 1 80 ? 10.224 29.301 11.531 1.00 40.06 80 PRO A CA 1
ATOM 654 C C . PRO A 1 80 ? 10.581 27.877 11.974 1.00 40.06 80 PRO A C 1
ATOM 656 O O . PRO A 1 80 ? 10.001 27.334 12.917 1.00 40.06 80 PRO A O 1
ATOM 659 N N . LYS A 1 81 ? 11.603 27.303 11.322 1.00 44.81 81 LYS A N 1
ATOM 660 C CA . LYS A 1 81 ? 12.172 25.954 11.543 1.00 44.81 81 LYS A CA 1
ATOM 661 C C . LYS A 1 81 ? 12.603 25.653 12.997 1.00 44.81 81 LYS A C 1
ATOM 663 O O . LYS A 1 81 ? 13.077 24.559 13.288 1.00 44.81 81 LYS A O 1
ATOM 668 N N . SER A 1 82 ? 12.439 26.591 13.932 1.00 36.84 82 SER A N 1
ATOM 669 C CA . SER A 1 82 ? 12.783 26.456 15.352 1.00 36.84 82 SER A CA 1
ATOM 670 C C . SER A 1 82 ? 11.724 25.743 16.209 1.00 36.84 82 SER A C 1
ATOM 672 O O . SER A 1 82 ? 11.981 25.476 17.382 1.00 36.84 82 SER A O 1
ATOM 674 N N . ALA A 1 83 ? 10.564 25.369 15.654 1.00 36.88 83 ALA A N 1
ATOM 675 C CA . ALA A 1 83 ? 9.517 24.633 16.378 1.00 36.88 83 ALA A CA 1
ATOM 676 C C . ALA A 1 83 ? 9.571 23.096 16.213 1.00 36.88 83 ALA A C 1
ATOM 678 O O . ALA A 1 83 ? 8.641 22.400 16.623 1.00 36.88 83 ALA A O 1
ATOM 679 N N . SER A 1 84 ? 10.661 22.540 15.670 1.00 39.59 84 SER A N 1
ATOM 680 C CA . SER A 1 84 ? 10.888 21.089 15.557 1.00 39.59 84 SER A CA 1
ATOM 681 C C . SER A 1 84 ? 11.228 20.453 16.918 1.00 39.59 84 SER A C 1
ATOM 683 O O . SER A 1 84 ? 12.326 19.950 17.153 1.00 39.59 84 SER A O 1
ATOM 685 N N . LYS A 1 85 ? 10.283 20.508 17.863 1.00 33.44 85 LYS A N 1
ATOM 686 C CA . LYS A 1 85 ? 10.371 19.866 19.186 1.00 33.44 85 LYS A CA 1
ATOM 687 C C . LYS A 1 85 ? 9.548 18.577 19.290 1.00 33.44 85 LYS A C 1
ATOM 689 O O . LYS A 1 85 ? 9.414 18.037 20.386 1.00 33.44 85 LYS A O 1
ATOM 694 N N . TYR A 1 86 ? 9.037 18.053 18.176 1.00 37.91 86 TYR A N 1
ATOM 695 C CA . TYR A 1 86 ? 8.479 16.702 18.126 1.00 37.91 86 TYR A CA 1
ATOM 696 C C . TYR A 1 86 ? 9.619 15.713 17.873 1.00 37.91 86 TYR A C 1
ATOM 698 O O . TYR A 1 86 ? 10.041 15.484 16.750 1.00 37.91 86 TYR A O 1
ATOM 706 N N . LYS A 1 87 ? 10.151 15.161 18.968 1.00 38.06 87 LYS A N 1
ATOM 707 C CA . LYS A 1 87 ? 11.179 14.102 19.004 1.00 38.06 87 LYS A CA 1
ATOM 708 C C . LYS A 1 87 ? 10.683 12.729 18.518 1.00 38.06 87 LYS A C 1
ATOM 710 O O . LYS A 1 87 ? 11.430 11.759 18.558 1.00 38.06 87 LYS A O 1
ATOM 715 N N . THR A 1 88 ? 9.427 12.644 18.107 1.00 47.56 88 THR A N 1
ATOM 716 C CA . THR A 1 88 ? 8.808 11.482 17.478 1.00 47.56 88 THR A CA 1
ATOM 717 C C . THR A 1 88 ? 8.444 11.908 16.071 1.00 47.56 88 THR A C 1
ATOM 719 O O . THR A 1 88 ? 7.763 12.924 15.935 1.00 47.56 88 THR A O 1
ATOM 722 N N . ASP A 1 89 ? 8.903 11.157 15.071 1.00 56.53 89 ASP A N 1
ATOM 723 C CA . ASP A 1 89 ? 8.462 11.258 13.680 1.00 56.53 89 ASP A CA 1
ATOM 724 C C . ASP A 1 89 ? 6.932 11.486 13.666 1.00 56.53 89 ASP A C 1
ATOM 726 O O . ASP A 1 89 ? 6.179 10.568 14.011 1.00 56.53 89 ASP A O 1
ATOM 730 N N . PRO A 1 90 ? 6.446 12.717 13.391 1.00 54.78 90 PRO A N 1
ATOM 731 C CA . PRO A 1 90 ? 5.035 13.073 13.563 1.00 54.78 90 PRO A CA 1
ATOM 732 C C . PRO A 1 90 ? 4.128 12.311 12.591 1.00 54.78 90 PRO A C 1
ATOM 734 O O . PRO A 1 90 ? 2.901 12.413 12.673 1.00 54.78 90 PRO A O 1
ATOM 737 N N . PHE A 1 91 ? 4.733 11.544 11.686 1.00 62.38 91 PHE A N 1
ATOM 738 C CA . PHE A 1 91 ? 4.089 10.789 10.640 1.00 62.38 91 PHE A CA 1
ATOM 739 C C . PHE A 1 91 ? 3.865 9.327 11.067 1.00 62.38 91 PHE A C 1
ATOM 741 O O . PHE A 1 91 ? 2.967 8.675 10.530 1.00 62.38 91 PHE A O 1
ATOM 748 N N . LYS A 1 92 ? 4.603 8.790 12.062 1.00 68.56 92 LYS A N 1
ATOM 749 C CA . LYS A 1 92 ? 4.409 7.426 12.621 1.00 68.56 92 LYS A CA 1
ATOM 750 C C . LYS A 1 92 ? 3.267 7.409 13.618 1.00 68.56 92 LYS A C 1
ATOM 752 O O . LYS A 1 92 ? 3.438 7.389 14.834 1.00 68.56 92 LYS A O 1
ATOM 757 N N . THR A 1 93 ? 2.063 7.475 13.072 1.00 79.56 93 THR A N 1
ATOM 758 C CA . THR A 1 93 ? 0.850 7.433 13.874 1.00 79.56 93 THR A CA 1
ATOM 759 C C . THR A 1 93 ? 0.535 6.001 14.324 1.00 79.56 93 THR A C 1
ATOM 761 O O . THR A 1 93 ? 0.816 5.044 13.592 1.00 79.56 93 THR A O 1
ATOM 764 N N . PRO A 1 94 ? -0.064 5.806 15.514 1.00 85.81 94 PRO A N 1
ATOM 765 C CA . PRO A 1 94 ? -0.335 4.465 16.025 1.00 85.81 94 PRO A CA 1
ATOM 766 C C . PRO A 1 94 ? -1.214 3.615 15.100 1.00 85.81 94 PRO A C 1
ATOM 768 O O . PRO A 1 94 ? -1.012 2.403 15.032 1.00 85.81 94 PRO A O 1
ATOM 771 N N . ILE A 1 95 ? -2.180 4.204 14.378 1.00 89.06 95 ILE A N 1
ATOM 772 C CA . ILE A 1 95 ? -3.034 3.419 13.476 1.00 89.06 95 ILE A CA 1
ATOM 773 C C . ILE A 1 95 ? -2.300 3.082 12.183 1.00 89.06 95 ILE A C 1
ATOM 775 O O . ILE A 1 95 ? -2.454 1.966 11.683 1.00 89.06 95 ILE A O 1
ATOM 779 N N . PHE A 1 96 ? -1.454 3.978 11.669 1.00 88.50 96 PHE A N 1
ATOM 780 C CA . PHE A 1 96 ? -0.568 3.635 10.559 1.00 88.50 96 PHE A CA 1
ATOM 781 C C . PHE A 1 96 ? 0.338 2.443 10.913 1.00 88.50 96 PHE A C 1
ATOM 783 O O . PHE A 1 96 ? 0.396 1.466 10.161 1.00 88.50 96 PHE A O 1
ATOM 790 N N . GLU A 1 97 ? 0.958 2.444 12.095 1.00 88.62 97 GLU A N 1
ATOM 791 C CA . GLU A 1 97 ? 1.777 1.321 12.573 1.00 88.62 97 GLU A CA 1
ATOM 792 C C . GLU A 1 97 ? 0.973 0.027 12.747 1.00 88.62 97 GLU A C 1
ATOM 794 O O . GLU A 1 97 ? 1.448 -1.058 12.406 1.00 88.62 97 GLU A O 1
ATOM 799 N N . ILE A 1 98 ? -0.257 0.111 13.259 1.00 90.44 98 ILE A N 1
ATOM 800 C CA . ILE A 1 98 ? -1.153 -1.051 13.326 1.00 90.44 98 ILE A CA 1
ATOM 801 C C . ILE A 1 98 ? -1.459 -1.562 11.921 1.00 90.44 98 ILE A C 1
ATOM 803 O O . ILE A 1 98 ? -1.406 -2.764 11.700 1.00 90.44 98 ILE A O 1
ATOM 807 N N . SER A 1 99 ? -1.734 -0.683 10.956 1.00 92.00 99 SER A N 1
ATOM 808 C CA . SER A 1 99 ? -2.079 -1.098 9.593 1.00 92.00 99 SER A CA 1
ATOM 809 C C . SER A 1 99 ? -0.939 -1.837 8.892 1.00 92.00 99 SER A C 1
ATOM 811 O O . SER A 1 99 ? -1.165 -2.864 8.251 1.00 92.00 99 SER A O 1
ATOM 813 N N . THR A 1 100 ? 0.299 -1.363 9.056 1.00 90.81 100 THR A N 1
ATOM 814 C CA . THR A 1 100 ? 1.481 -1.988 8.455 1.00 9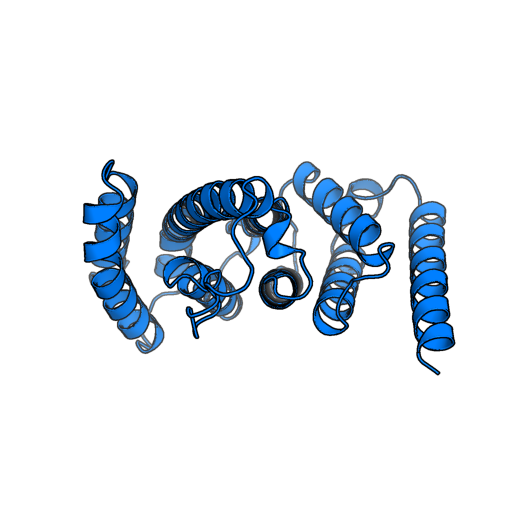0.81 100 THR A CA 1
ATOM 815 C C . THR A 1 100 ? 1.804 -3.318 9.131 1.00 90.81 100 THR A C 1
ATOM 817 O O . THR A 1 100 ? 2.091 -4.300 8.442 1.00 90.81 100 THR A O 1
ATOM 820 N N . ARG A 1 101 ? 1.694 -3.398 10.466 1.00 89.50 101 ARG A N 1
ATOM 821 C CA . ARG A 1 101 ? 1.816 -4.662 11.210 1.00 89.50 101 ARG A CA 1
ATOM 822 C C . ARG A 1 101 ? 0.722 -5.657 10.836 1.00 89.50 101 ARG A C 1
ATOM 824 O O . ARG A 1 101 ? 1.035 -6.814 10.575 1.00 89.50 101 ARG A O 1
ATOM 831 N N . HIS A 1 102 ? -0.525 -5.208 10.728 1.00 90.31 102 HIS A N 1
ATOM 832 C CA . HIS A 1 102 ? -1.673 -6.033 10.342 1.00 90.31 102 HIS A CA 1
ATOM 833 C C . HIS A 1 102 ? -1.487 -6.675 8.977 1.00 90.31 102 HIS A C 1
ATOM 835 O O . HIS A 1 102 ? -1.681 -7.880 8.834 1.00 90.31 102 HIS A O 1
ATOM 841 N N . LEU A 1 103 ? -1.029 -5.905 7.990 1.00 90.69 103 LEU A N 1
ATOM 842 C CA . LEU A 1 103 ? -0.707 -6.438 6.668 1.00 90.69 103 LEU A CA 1
ATOM 843 C C . LEU A 1 103 ? 0.405 -7.492 6.724 1.00 90.69 103 LEU A C 1
ATOM 845 O O . LEU A 1 103 ? 0.245 -8.578 6.167 1.00 90.69 103 LEU A O 1
ATOM 849 N N . LYS A 1 104 ? 1.493 -7.229 7.459 1.00 89.38 104 LYS A N 1
ATOM 850 C CA . LYS A 1 104 ? 2.583 -8.204 7.654 1.00 89.38 104 LYS A CA 1
ATOM 851 C C . LYS A 1 104 ? 2.105 -9.478 8.353 1.00 89.38 104 LYS A C 1
ATOM 853 O O . LYS A 1 104 ? 2.544 -10.566 7.991 1.00 89.38 104 LYS A O 1
ATOM 858 N N . MET A 1 105 ? 1.217 -9.356 9.339 1.00 86.56 105 MET A N 1
ATOM 859 C CA . MET A 1 105 ? 0.611 -10.500 10.019 1.00 86.56 105 MET A CA 1
ATOM 860 C C . MET A 1 105 ? -0.272 -11.307 9.074 1.00 86.56 105 MET A C 1
ATOM 862 O O . MET A 1 105 ? -0.115 -12.521 9.016 1.00 86.56 105 MET A O 1
ATOM 866 N N . CYS A 1 106 ? -1.146 -10.648 8.306 1.00 86.19 106 CYS A N 1
ATOM 867 C CA . CYS A 1 106 ? -1.991 -11.295 7.302 1.00 86.19 106 CYS A CA 1
ATOM 868 C C . CYS A 1 106 ? -1.156 -12.146 6.336 1.00 86.19 106 CYS A C 1
ATOM 870 O O . CYS A 1 106 ? -1.507 -13.295 6.100 1.00 86.19 106 CYS A O 1
ATOM 872 N N . CYS A 1 107 ? -0.001 -11.633 5.894 1.00 86.62 107 CYS A N 1
ATOM 873 C CA . CYS A 1 107 ? 0.928 -12.330 4.994 1.00 86.62 107 CYS A CA 1
ATOM 874 C C . CYS A 1 107 ? 1.535 -13.627 5.556 1.00 86.62 107 CYS A C 1
ATOM 876 O O . CYS A 1 107 ? 2.089 -14.427 4.806 1.00 86.62 107 CYS A O 1
ATOM 878 N N . ARG A 1 108 ? 1.490 -13.829 6.878 1.00 85.19 108 ARG A N 1
ATOM 879 C CA . ARG A 1 108 ? 1.997 -15.042 7.544 1.00 85.19 108 ARG A CA 1
ATOM 880 C C . ARG A 1 108 ? 0.914 -16.100 7.737 1.00 85.19 108 ARG A C 1
ATOM 882 O O . ARG A 1 108 ? 1.222 -17.197 8.194 1.00 85.19 108 ARG A O 1
ATOM 889 N N . GLN A 1 109 ? -0.339 -15.768 7.442 1.00 83.00 109 GLN A N 1
ATOM 890 C CA . GLN A 1 109 ? -1.482 -16.633 7.691 1.00 83.00 109 GLN A CA 1
ATOM 891 C C . GLN A 1 109 ? -1.902 -17.370 6.413 1.00 83.00 109 GLN A C 1
ATOM 893 O O . GLN A 1 109 ? -1.747 -16.840 5.312 1.00 83.00 109 GLN A O 1
ATOM 898 N N . PRO A 1 110 ? -2.481 -18.578 6.526 1.00 81.06 110 PRO A N 1
ATOM 899 C CA . PRO A 1 110 ? -3.024 -19.314 5.388 1.00 81.06 110 PRO A CA 1
ATOM 900 C C . PRO A 1 110 ? -4.384 -18.729 4.965 1.00 81.06 110 PRO A C 1
ATOM 902 O O . PRO A 1 110 ? -5.426 -19.368 5.111 1.00 81.06 110 PRO A O 1
ATOM 905 N N . ILE A 1 111 ? -4.384 -17.483 4.490 1.00 80.44 111 ILE A N 1
ATOM 906 C CA . ILE A 1 111 ? -5.560 -16.781 3.964 1.00 80.44 111 ILE A CA 1
ATOM 907 C C . ILE A 1 111 ? -5.425 -16.546 2.459 1.00 80.44 111 ILE A C 1
ATOM 909 O O . ILE A 1 111 ? -4.328 -16.574 1.902 1.00 80.44 111 ILE A O 1
ATOM 913 N N . ASP A 1 112 ? -6.548 -16.275 1.798 1.00 80.25 112 ASP A N 1
ATOM 914 C CA . ASP A 1 112 ? -6.528 -15.759 0.432 1.00 80.25 112 ASP A CA 1
ATOM 915 C C . ASP A 1 112 ? -6.160 -14.268 0.448 1.00 80.25 112 ASP A C 1
ATOM 917 O O . ASP A 1 112 ? -6.989 -13.398 0.729 1.00 80.25 112 ASP A O 1
ATOM 921 N N . HIS A 1 113 ? -4.895 -13.981 0.149 1.00 79.56 113 HIS A N 1
ATOM 922 C CA . HIS A 1 113 ? -4.325 -12.634 0.148 1.00 79.56 113 HIS A CA 1
ATOM 923 C C . HIS A 1 113 ? -4.946 -11.711 -0.909 1.00 79.56 113 HIS A C 1
ATOM 925 O O . HIS A 1 113 ? -4.856 -10.491 -0.780 1.00 79.56 113 HIS A O 1
ATOM 931 N N . ASN A 1 114 ? -5.637 -12.262 -1.907 1.00 76.50 114 ASN A N 1
ATOM 932 C CA . ASN A 1 114 ? -6.275 -11.483 -2.969 1.00 76.50 114 ASN A CA 1
ATOM 933 C C . ASN A 1 114 ? -7.580 -10.836 -2.496 1.00 76.50 114 ASN A C 1
ATOM 935 O O . ASN A 1 114 ? -8.044 -9.856 -3.075 1.00 76.50 114 ASN A O 1
ATOM 939 N N . THR A 1 115 ? -8.150 -11.347 -1.401 1.00 77.69 115 THR A N 1
ATOM 940 C CA . THR A 1 115 ? -9.305 -10.738 -0.723 1.00 77.69 115 THR A CA 1
ATOM 941 C C . THR A 1 115 ? -8.920 -9.524 0.126 1.00 77.69 115 THR A C 1
ATOM 943 O O . THR A 1 115 ? -9.788 -8.763 0.559 1.00 77.69 115 THR A O 1
ATOM 946 N N . VAL A 1 116 ? -7.621 -9.312 0.355 1.00 84.81 116 VAL A N 1
ATOM 947 C CA . VAL A 1 116 ? -7.100 -8.168 1.099 1.00 84.81 116 VAL A CA 1
ATOM 948 C C . VAL A 1 116 ? -6.814 -7.023 0.118 1.00 84.81 116 VAL A C 1
ATOM 950 O O . VAL A 1 116 ? -5.996 -7.187 -0.783 1.00 84.81 116 VAL A O 1
ATOM 953 N N . PRO A 1 117 ? -7.414 -5.827 0.278 1.00 87.00 117 PRO A N 1
ATOM 954 C CA . PRO A 1 117 ? -7.243 -4.717 -0.663 1.00 87.00 117 PRO A CA 1
ATOM 955 C C . PRO A 1 117 ? -5.928 -3.948 -0.425 1.00 87.00 117 PRO A C 1
ATOM 957 O O . PRO A 1 117 ? -5.919 -2.725 -0.282 1.00 87.00 117 PRO A O 1
ATOM 960 N N . TRP A 1 118 ? -4.799 -4.657 -0.358 1.00 88.62 118 TRP A N 1
ATOM 961 C CA . TRP A 1 118 ? -3.497 -4.085 -0.005 1.00 88.62 118 TRP A CA 1
ATOM 962 C C . TRP A 1 118 ? -2.927 -3.174 -1.103 1.00 88.62 118 TRP A C 1
ATOM 964 O O . TRP A 1 118 ? -2.440 -2.097 -0.770 1.00 88.62 118 TRP A O 1
ATOM 974 N N . ILE A 1 119 ? -3.055 -3.527 -2.393 1.00 91.38 119 ILE A N 1
ATOM 975 C CA . ILE A 1 119 ? -2.605 -2.669 -3.512 1.00 91.38 119 ILE A CA 1
ATOM 976 C C . ILE A 1 119 ? -3.283 -1.290 -3.463 1.00 91.38 119 ILE A C 1
ATOM 978 O O . ILE A 1 119 ? -2.574 -0.286 -3.341 1.00 91.38 119 ILE A O 1
ATOM 982 N N . PRO A 1 120 ? -4.630 -1.185 -3.535 1.00 91.38 120 PRO A N 1
ATOM 983 C CA . PRO A 1 120 ? -5.287 0.119 -3.530 1.00 91.38 120 PRO A CA 1
ATOM 984 C C . PRO A 1 120 ? -5.059 0.887 -2.223 1.00 91.38 120 PRO A C 1
ATOM 986 O O . PRO A 1 120 ? -4.959 2.114 -2.253 1.00 91.38 120 PRO A O 1
ATOM 989 N N . TYR A 1 121 ? -4.935 0.197 -1.084 1.00 92.81 121 TYR A N 1
ATOM 990 C CA . TYR A 1 121 ? -4.596 0.836 0.185 1.00 92.81 121 TYR A CA 1
ATOM 991 C C . TYR A 1 121 ? -3.206 1.481 0.147 1.00 92.81 121 TYR A C 1
ATOM 993 O O . TYR A 1 121 ? -3.086 2.687 0.351 1.00 92.81 121 TYR A O 1
ATOM 1001 N N . CYS A 1 122 ? -2.164 0.710 -0.162 1.00 93.00 122 CYS A N 1
ATOM 1002 C CA . CYS A 1 122 ? -0.792 1.205 -0.180 1.00 93.00 122 CYS A CA 1
ATOM 1003 C C . CYS A 1 122 ? -0.594 2.316 -1.218 1.00 93.00 122 CYS A C 1
ATOM 1005 O O . CYS A 1 122 ? 0.037 3.319 -0.898 1.00 93.00 122 CY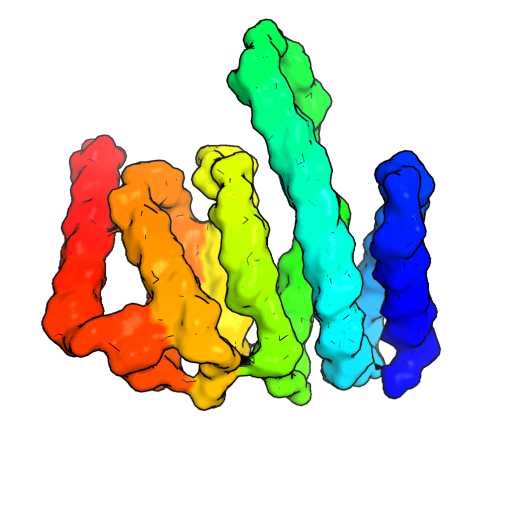S A O 1
ATOM 1007 N N . LEU A 1 123 ? -1.186 2.203 -2.414 1.00 93.31 123 LEU A N 1
ATOM 1008 C CA . LEU A 1 123 ? -1.151 3.280 -3.412 1.00 93.31 123 LEU A CA 1
ATOM 1009 C C . LEU A 1 123 ? -1.841 4.556 -2.921 1.00 93.31 123 LEU A C 1
ATOM 1011 O O . LEU A 1 123 ? -1.362 5.653 -3.192 1.00 93.31 123 LEU A O 1
ATOM 1015 N N . SER A 1 124 ? -2.942 4.430 -2.176 1.00 93.06 124 SER A N 1
ATOM 1016 C CA . SER A 1 124 ? -3.591 5.589 -1.562 1.00 93.06 124 SER A CA 1
ATOM 1017 C C . SER A 1 124 ? -2.672 6.273 -0.552 1.00 93.06 124 SER A C 1
ATOM 1019 O O . SER A 1 124 ? -2.625 7.496 -0.536 1.00 93.06 124 SER A O 1
ATOM 1021 N N . ILE A 1 125 ? -1.940 5.518 0.269 1.00 92.31 125 ILE A N 1
ATOM 1022 C CA . ILE A 1 125 ? -1.006 6.085 1.253 1.00 92.31 125 ILE A CA 1
ATOM 1023 C C . ILE A 1 125 ? 0.180 6.752 0.541 1.00 92.31 125 ILE A C 1
ATOM 1025 O O . ILE A 1 125 ? 0.530 7.887 0.845 1.00 92.31 125 ILE A O 1
ATOM 1029 N N . LEU A 1 126 ? 0.749 6.080 -0.460 1.00 92.38 126 LEU A N 1
ATOM 1030 C CA . LEU A 1 126 ? 1.879 6.574 -1.252 1.00 92.38 126 LEU A CA 1
ATOM 1031 C C . LEU A 1 126 ? 1.535 7.765 -2.158 1.00 92.38 126 LEU A C 1
ATOM 1033 O O . LEU A 1 126 ? 2.433 8.368 -2.733 1.00 92.38 126 LEU A O 1
ATOM 1037 N N . SER A 1 127 ? 0.256 8.118 -2.308 1.00 91.75 127 SER A N 1
ATOM 1038 C CA . SER A 1 127 ? -0.158 9.316 -3.048 1.00 91.75 127 SER A CA 1
ATOM 1039 C C . SER A 1 127 ? 0.054 10.629 -2.286 1.00 91.75 127 SER A C 1
ATOM 1041 O O . SER A 1 127 ? -0.134 11.697 -2.864 1.00 91.75 127 SER A O 1
ATOM 1043 N N . HIS 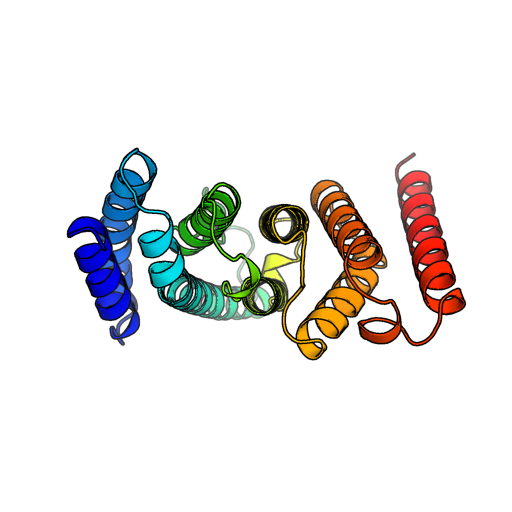A 1 128 ? 0.426 10.564 -1.005 1.00 89.31 128 HIS A N 1
ATOM 1044 C CA . HIS A 1 128 ? 0.688 11.741 -0.187 1.00 89.31 128 HIS A CA 1
ATOM 1045 C C . HIS A 1 128 ? 2.181 12.089 -0.202 1.00 89.31 128 HIS A C 1
ATOM 1047 O O . HIS A 1 128 ? 3.002 11.289 0.239 1.00 89.31 128 HIS A O 1
ATOM 1053 N N . ASP A 1 129 ? 2.533 13.295 -0.654 1.00 86.06 129 ASP A N 1
ATOM 1054 C CA . ASP A 1 129 ? 3.931 13.710 -0.862 1.00 86.06 129 ASP A CA 1
ATOM 1055 C C . ASP A 1 129 ? 4.786 13.610 0.407 1.00 86.06 129 ASP A C 1
ATOM 1057 O O . ASP A 1 129 ? 5.939 13.185 0.354 1.00 86.06 129 ASP A O 1
ATOM 1061 N N . PHE A 1 130 ? 4.207 13.901 1.575 1.00 84.50 130 PHE A N 1
ATOM 1062 C CA . PHE A 1 130 ? 4.922 13.784 2.847 1.00 84.50 130 PHE A CA 1
ATOM 1063 C C . PHE A 1 130 ? 5.388 12.347 3.141 1.00 84.50 130 PHE A C 1
ATOM 1065 O O . PHE A 1 130 ? 6.455 12.158 3.726 1.00 84.50 130 PHE A O 1
ATOM 1072 N N . ILE A 1 131 ? 4.636 11.329 2.693 1.00 87.81 131 ILE A N 1
ATOM 1073 C CA . ILE A 1 131 ? 5.034 9.917 2.804 1.00 87.81 131 ILE A CA 1
ATOM 1074 C C . ILE A 1 131 ? 6.263 9.634 1.937 1.00 87.81 131 ILE A C 1
ATOM 1076 O O . ILE A 1 131 ? 7.088 8.813 2.330 1.00 87.81 131 ILE A O 1
ATOM 1080 N N . LEU A 1 132 ? 6.392 10.311 0.795 1.00 87.19 132 LEU A N 1
ATOM 1081 C CA . LEU A 1 132 ? 7.464 10.120 -0.185 1.00 87.19 132 LEU A CA 1
ATOM 1082 C C . LEU A 1 132 ? 8.713 10.982 0.075 1.00 87.19 132 LEU A C 1
ATOM 1084 O O . LEU A 1 132 ? 9.704 10.836 -0.633 1.00 87.19 132 LEU A O 1
ATOM 1088 N N . SER A 1 133 ? 8.669 11.890 1.052 1.00 81.94 133 SER A N 1
ATOM 1089 C CA . SER A 1 133 ? 9.776 12.803 1.368 1.00 81.94 133 SER A CA 1
ATOM 1090 C C . SER A 1 133 ? 10.976 12.099 2.031 1.00 81.94 133 SER A C 1
ATOM 1092 O O . SER A 1 133 ? 10.886 10.939 2.430 1.00 81.94 133 SER A O 1
ATOM 1094 N N . ALA A 1 134 ? 12.106 12.804 2.187 1.00 68.88 134 ALA A N 1
ATOM 1095 C CA . ALA A 1 134 ? 13.353 12.243 2.732 1.00 68.88 134 ALA A CA 1
ATOM 1096 C C . ALA A 1 134 ? 13.222 11.674 4.163 1.00 68.88 134 ALA A C 1
ATOM 1098 O O . ALA A 1 134 ? 13.832 10.652 4.467 1.00 68.88 134 ALA A O 1
ATOM 1099 N N . ASP A 1 135 ? 12.390 12.300 5.003 1.00 71.44 135 ASP A N 1
ATOM 1100 C CA . ASP A 1 135 ? 12.019 11.816 6.346 1.00 71.44 135 ASP A CA 1
ATOM 1101 C C . ASP A 1 135 ? 10.652 11.101 6.346 1.00 71.44 135 ASP A C 1
ATOM 1103 O O . ASP A 1 135 ? 10.044 10.867 7.391 1.00 71.44 135 ASP A O 1
ATOM 1107 N N . GLY A 1 136 ? 10.126 10.810 5.157 1.00 76.69 136 GLY A N 1
ATOM 1108 C CA . GLY A 1 136 ? 8.847 10.156 4.958 1.00 76.69 136 GLY A CA 1
ATOM 1109 C C . GLY A 1 136 ? 8.871 8.669 5.309 1.00 76.69 136 GLY A C 1
ATOM 1110 O O . GLY A 1 136 ? 9.850 8.092 5.781 1.00 76.69 136 GLY A O 1
ATOM 1111 N N . GLN A 1 137 ? 7.746 8.013 5.043 1.00 87.00 137 GLN A N 1
ATOM 1112 C CA . GLN A 1 137 ? 7.496 6.618 5.422 1.00 87.00 137 GLN A CA 1
ATOM 1113 C C . GLN A 1 137 ? 7.490 5.660 4.239 1.00 87.00 137 GLN A C 1
ATOM 1115 O O . GLN A 1 137 ? 7.061 4.510 4.360 1.00 87.00 137 GLN A O 1
ATOM 1120 N N . GLU A 1 138 ? 7.960 6.115 3.082 1.00 90.25 138 GLU A N 1
ATOM 1121 C CA . GLU A 1 138 ? 7.962 5.326 1.860 1.00 90.25 138 GLU A CA 1
ATOM 1122 C C . GLU A 1 138 ? 8.649 3.969 2.044 1.00 90.25 138 GLU A C 1
ATOM 1124 O O . GLU A 1 138 ? 8.134 2.957 1.571 1.00 90.25 138 GLU A O 1
ATOM 1129 N N . GLY A 1 139 ? 9.760 3.911 2.786 1.00 90.00 139 GLY A N 1
ATOM 1130 C CA . GLY A 1 139 ? 10.471 2.658 3.070 1.00 90.00 139 GLY A CA 1
ATOM 1131 C C . GLY A 1 139 ? 9.621 1.629 3.828 1.00 90.00 139 GLY A C 1
ATOM 1132 O O . GLY A 1 139 ? 9.711 0.429 3.562 1.00 90.00 139 GLY A O 1
ATOM 1133 N N . ASP A 1 140 ? 8.750 2.084 4.734 1.00 90.25 140 ASP A N 1
ATOM 1134 C CA . ASP A 1 140 ? 7.850 1.212 5.492 1.00 90.25 140 ASP A CA 1
ATOM 1135 C C . ASP A 1 140 ? 6.697 0.707 4.610 1.00 90.25 140 ASP A C 1
ATOM 1137 O O . ASP A 1 140 ? 6.382 -0.488 4.621 1.00 90.25 140 ASP A O 1
ATOM 1141 N N . VAL A 1 141 ? 6.093 1.589 3.804 1.00 92.88 141 VAL A N 1
ATOM 1142 C CA . VAL A 1 141 ? 4.958 1.234 2.932 1.00 92.88 141 VAL A CA 1
ATOM 1143 C C . VAL A 1 141 ? 5.394 0.356 1.757 1.00 92.88 141 VAL A C 1
ATOM 1145 O O . VAL A 1 141 ? 4.729 -0.634 1.450 1.00 92.88 141 VAL A O 1
ATOM 1148 N N . SER A 1 142 ? 6.523 0.676 1.123 1.00 93.75 142 SER A N 1
ATOM 1149 C CA . SER A 1 142 ? 7.090 -0.104 0.014 1.00 93.75 142 SER A CA 1
ATOM 1150 C C . SER A 1 142 ? 7.499 -1.513 0.455 1.00 93.75 142 SER A C 1
ATOM 1152 O O . SER A 1 142 ? 7.190 -2.484 -0.233 1.00 93.75 142 SER A O 1
ATOM 1154 N N . ASN A 1 143 ? 8.093 -1.662 1.641 1.00 94.31 143 ASN A N 1
ATOM 1155 C CA . ASN A 1 143 ? 8.408 -2.975 2.205 1.00 94.31 143 ASN A CA 1
ATOM 1156 C C . ASN A 1 143 ? 7.138 -3.799 2.487 1.00 94.31 143 ASN A C 1
ATOM 1158 O O . ASN A 1 143 ? 7.086 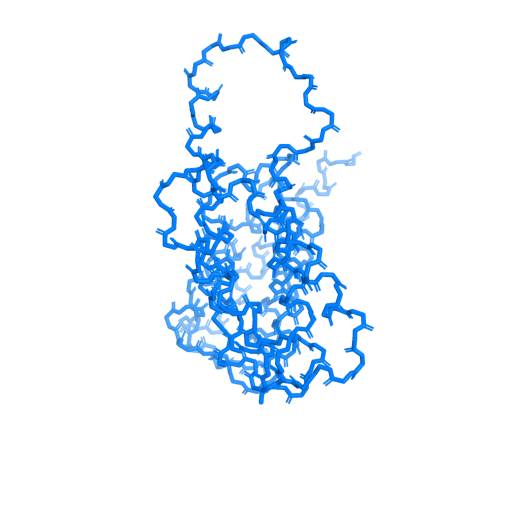-4.995 2.207 1.00 94.31 143 ASN A O 1
ATOM 1162 N N . VAL A 1 144 ? 6.076 -3.173 3.008 1.00 93.25 144 VAL A N 1
ATOM 1163 C CA . VAL A 1 144 ? 4.783 -3.858 3.193 1.00 93.25 144 VAL A CA 1
ATOM 1164 C C . VAL A 1 144 ? 4.206 -4.325 1.854 1.00 93.25 144 VAL A C 1
ATOM 1166 O O . VAL A 1 144 ? 3.750 -5.466 1.774 1.00 93.25 144 VAL A O 1
ATOM 1169 N N . LEU A 1 145 ? 4.266 -3.493 0.808 1.00 93.06 145 LEU A N 1
ATOM 1170 C CA . LEU A 1 145 ? 3.884 -3.884 -0.554 1.00 93.06 145 LEU A CA 1
ATOM 1171 C C . LEU A 1 145 ? 4.667 -5.117 -1.029 1.00 93.06 145 LEU A C 1
ATOM 1173 O O . LEU A 1 145 ? 4.050 -6.064 -1.510 1.00 93.06 145 LEU A O 1
ATOM 1177 N N . ALA A 1 146 ? 5.992 -5.135 -0.854 1.00 93.38 146 ALA A N 1
ATOM 1178 C CA . ALA A 1 146 ? 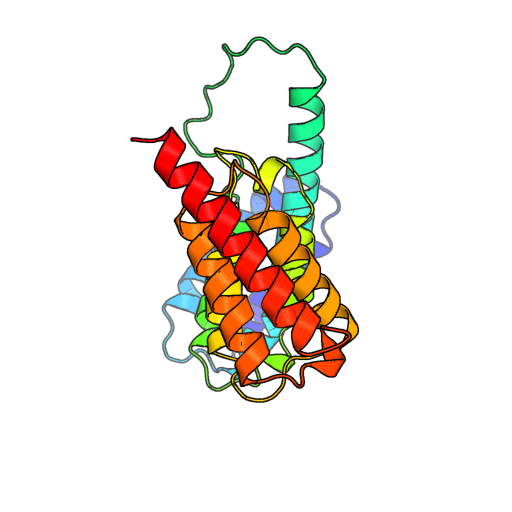6.848 -6.260 -1.243 1.00 93.38 146 ALA A CA 1
ATOM 1179 C C . ALA A 1 146 ? 6.486 -7.556 -0.501 1.00 93.38 146 ALA A C 1
ATOM 1181 O O . ALA A 1 146 ? 6.355 -8.617 -1.112 1.00 93.38 146 ALA A O 1
ATOM 1182 N N . ILE A 1 147 ? 6.243 -7.475 0.810 1.00 92.69 147 ILE A N 1
ATOM 1183 C CA . ILE A 1 147 ? 5.813 -8.626 1.616 1.00 92.69 147 ILE A CA 1
ATOM 1184 C C . ILE A 1 147 ? 4.457 -9.164 1.132 1.00 92.69 147 ILE A C 1
ATOM 1186 O O . ILE A 1 147 ? 4.307 -10.375 0.967 1.00 92.69 147 ILE A O 1
ATOM 1190 N N . CYS A 1 148 ? 3.489 -8.281 0.864 1.00 90.62 148 CYS A N 1
ATOM 1191 C CA . CYS A 1 148 ? 2.170 -8.682 0.362 1.00 90.62 148 CYS A CA 1
ATOM 1192 C C . CYS A 1 148 ? 2.258 -9.319 -1.031 1.00 90.62 148 CYS A C 1
ATOM 1194 O O . CYS A 1 148 ? 1.623 -10.345 -1.281 1.00 90.62 148 CYS A O 1
ATOM 1196 N N . ALA A 1 149 ? 3.081 -8.748 -1.912 1.00 90.44 149 ALA A N 1
ATOM 1197 C CA . ALA A 1 149 ? 3.361 -9.269 -3.243 1.00 90.44 149 ALA A CA 1
ATOM 1198 C C . ALA A 1 149 ? 3.901 -10.708 -3.194 1.00 90.44 149 ALA A C 1
ATOM 1200 O O . ALA A 1 149 ? 3.341 -11.601 -3.829 1.00 90.44 149 ALA A O 1
ATOM 1201 N N . MET A 1 150 ? 4.927 -10.955 -2.372 1.00 89.31 150 MET A N 1
ATOM 1202 C CA . MET A 1 150 ? 5.531 -12.284 -2.200 1.00 89.31 150 MET A CA 1
ATOM 1203 C C . MET A 1 150 ? 4.576 -13.315 -1.576 1.00 89.31 150 MET A C 1
ATOM 1205 O O . MET A 1 150 ? 4.689 -14.513 -1.853 1.00 89.31 150 MET A O 1
ATOM 1209 N N . ALA A 1 151 ? 3.654 -12.878 -0.713 1.00 87.12 151 ALA A N 1
ATOM 1210 C CA . ALA A 1 151 ? 2.644 -13.748 -0.110 1.00 87.12 151 ALA A CA 1
ATOM 1211 C C . ALA A 1 151 ? 1.521 -14.119 -1.100 1.00 87.12 151 ALA A C 1
ATOM 1213 O O . ALA A 1 151 ? 0.987 -15.227 -1.048 1.00 87.12 151 ALA A O 1
ATOM 1214 N N . SER A 1 152 ? 1.205 -13.236 -2.052 1.00 81.31 152 SER A N 1
ATOM 1215 C CA . SER A 1 152 ? 0.073 -13.362 -2.987 1.00 81.31 152 SER A CA 1
ATOM 1216 C C . SER A 1 152 ? 0.392 -14.199 -4.240 1.00 81.31 152 SER A C 1
ATOM 1218 O O . SER A 1 152 ? -0.071 -13.878 -5.331 1.00 81.31 152 SER A O 1
ATOM 1220 N N . ARG A 1 153 ? 1.164 -15.290 -4.088 1.00 66.56 153 ARG A N 1
ATOM 1221 C CA . ARG A 1 153 ? 1.816 -16.120 -5.139 1.00 66.56 153 ARG A CA 1
ATOM 1222 C C . ARG A 1 153 ? 0.954 -16.634 -6.311 1.00 66.56 153 ARG A C 1
ATOM 1224 O O . ARG A 1 153 ? 1.471 -17.375 -7.136 1.00 66.56 153 ARG A O 1
ATOM 1231 N N . ILE A 1 154 ? -0.353 -16.377 -6.343 1.00 55.41 154 ILE A N 1
ATOM 1232 C CA . ILE A 1 154 ? -1.292 -17.131 -7.183 1.00 55.41 154 ILE A CA 1
ATOM 1233 C C . ILE A 1 154 ? -2.089 -16.235 -8.140 1.00 55.41 154 ILE A C 1
ATOM 1235 O O . ILE A 1 154 ? -2.174 -16.593 -9.307 1.00 55.41 154 ILE A O 1
ATOM 1239 N N . GLN A 1 155 ? -2.649 -15.092 -7.716 1.00 61.88 155 GLN A N 1
ATOM 1240 C CA . GLN A 1 155 ? -3.516 -14.264 -8.579 1.00 61.88 155 GLN A CA 1
ATOM 1241 C C . GLN A 1 155 ? -3.655 -12.835 -8.057 1.00 61.88 155 GLN A C 1
ATOM 1243 O O . GLN A 1 155 ? -4.438 -12.585 -7.155 1.00 61.88 155 GLN A O 1
ATOM 1248 N N . TRP A 1 156 ? -2.960 -11.859 -8.627 1.00 69.38 156 TRP A N 1
ATOM 1249 C CA . TRP A 1 156 ? -3.101 -10.491 -8.133 1.00 69.38 156 TRP A CA 1
ATOM 1250 C C . TRP A 1 156 ? -4.457 -9.909 -8.576 1.00 69.38 156 TRP A C 1
ATOM 1252 O O . TRP A 1 156 ? -4.833 -10.005 -9.743 1.00 69.38 156 TRP A O 1
ATOM 1262 N N . ALA A 1 157 ? -5.217 -9.357 -7.626 1.00 62.59 157 ALA A N 1
ATOM 1263 C CA . ALA A 1 157 ? -6.566 -8.837 -7.859 1.00 62.59 157 ALA A CA 1
ATOM 1264 C C . ALA A 1 157 ? -6.598 -7.650 -8.848 1.00 62.59 157 ALA A C 1
ATOM 1266 O O . ALA A 1 157 ? -5.600 -6.955 -9.004 1.00 62.59 157 ALA A O 1
ATOM 1267 N N . ASP A 1 158 ? -7.775 -7.413 -9.451 1.00 65.88 158 ASP A N 1
ATOM 1268 C CA . ASP A 1 158 ? -8.168 -6.286 -10.326 1.00 65.88 158 ASP A CA 1
ATOM 1269 C C . ASP A 1 158 ? -7.036 -5.674 -11.179 1.00 65.88 158 ASP A C 1
ATOM 1271 O O . ASP A 1 158 ? -6.248 -4.839 -10.720 1.00 65.88 158 ASP A O 1
ATOM 1275 N N . HIS A 1 159 ? -7.036 -6.024 -12.470 1.00 69.50 159 HIS A N 1
ATOM 1276 C CA . HIS A 1 159 ? -6.071 -5.565 -13.475 1.00 69.50 159 HIS A CA 1
ATOM 1277 C C . HIS A 1 159 ? -5.844 -4.040 -13.458 1.00 69.50 159 HIS A C 1
ATOM 1279 O O . HIS A 1 159 ? -4.732 -3.578 -13.713 1.00 69.50 159 HIS A O 1
ATOM 1285 N N . SER A 1 160 ? -6.854 -3.241 -13.087 1.00 76.44 160 SER A N 1
ATOM 1286 C CA . SER A 1 160 ? -6.731 -1.780 -13.042 1.00 76.44 160 SER A CA 1
ATOM 1287 C C . SER A 1 160 ? -5.836 -1.263 -11.905 1.00 76.44 160 SER A C 1
ATOM 1289 O O . SER A 1 160 ? -5.186 -0.224 -12.050 1.00 76.44 160 SER A O 1
ATOM 1291 N N . HIS A 1 161 ? -5.767 -1.964 -10.770 1.00 84.94 161 HIS A N 1
ATOM 1292 C CA . HIS A 1 161 ? -4.884 -1.601 -9.659 1.00 84.94 161 HIS A CA 1
ATOM 1293 C C . HIS A 1 161 ? -3.446 -2.056 -9.908 1.00 84.94 161 HIS A C 1
ATOM 1295 O O . HIS A 1 161 ? -2.511 -1.352 -9.526 1.00 84.94 161 HIS A O 1
ATOM 1301 N N . LEU A 1 162 ? -3.277 -3.186 -10.596 1.00 88.12 162 LEU A N 1
ATOM 1302 C CA . LEU A 1 162 ? -1.980 -3.706 -11.024 1.00 88.12 162 LEU A CA 1
ATOM 1303 C C . LEU A 1 162 ? -1.253 -2.754 -11.968 1.00 88.12 162 LEU A C 1
ATOM 1305 O O . LEU A 1 162 ? -0.094 -2.427 -11.727 1.00 88.12 162 LEU A O 1
ATOM 1309 N N . GLN A 1 163 ? -1.942 -2.253 -12.994 1.00 88.75 163 GLN A N 1
ATOM 1310 C CA . GLN A 1 163 ? -1.351 -1.289 -13.919 1.00 88.75 163 GLN A CA 1
ATOM 1311 C C . GLN A 1 163 ? -0.939 0.005 -13.200 1.00 88.75 163 GLN A C 1
ATOM 1313 O O . GLN A 1 163 ? 0.175 0.492 -13.380 1.00 88.75 163 GLN A O 1
ATOM 1318 N N . LYS A 1 164 ? -1.793 0.528 -12.308 1.00 91.44 164 LYS A N 1
ATOM 1319 C CA . LYS A 1 164 ? -1.463 1.709 -11.488 1.00 91.44 164 LYS A CA 1
ATOM 1320 C C . LYS A 1 164 ? -0.247 1.474 -10.597 1.00 91.44 164 LYS A C 1
ATOM 1322 O O . LYS A 1 164 ? 0.580 2.371 -10.461 1.00 91.44 164 LYS A O 1
ATOM 1327 N N . LEU A 1 165 ? -0.142 0.291 -9.989 1.00 92.88 165 LEU A N 1
ATOM 1328 C CA . LEU A 1 165 ? 1.010 -0.087 -9.175 1.00 92.88 165 LEU A CA 1
ATOM 1329 C C . LEU A 1 165 ? 2.284 -0.154 -10.020 1.00 92.88 165 LEU A C 1
ATOM 1331 O O . LEU A 1 165 ? 3.297 0.422 -9.631 1.00 92.88 165 LEU A O 1
ATOM 1335 N N . TRP A 1 166 ? 2.213 -0.803 -11.182 1.00 92.38 166 TRP A N 1
ATOM 1336 C CA . TRP A 1 166 ? 3.322 -0.906 -12.125 1.00 92.38 166 TRP A CA 1
ATOM 1337 C C . TRP A 1 166 ? 3.839 0.471 -12.550 1.00 92.38 166 TRP A C 1
ATOM 1339 O O . TRP A 1 166 ? 5.032 0.756 -12.431 1.00 92.38 166 TRP A O 1
ATOM 1349 N N . ASP A 1 167 ? 2.945 1.362 -12.976 1.00 91.81 167 ASP A N 1
ATOM 1350 C CA . ASP A 1 167 ? 3.321 2.713 -13.387 1.00 91.81 167 ASP A CA 1
ATOM 1351 C C . ASP A 1 167 ? 3.863 3.551 -12.227 1.00 91.81 167 ASP A C 1
ATOM 1353 O O . ASP A 1 167 ? 4.846 4.276 -12.398 1.00 91.81 167 ASP A O 1
ATOM 1357 N N . PHE A 1 168 ? 3.270 3.425 -11.036 1.00 93.06 168 PHE A N 1
ATOM 1358 C CA . PHE A 1 168 ? 3.756 4.107 -9.841 1.00 93.06 168 PHE A CA 1
ATOM 1359 C C . PHE A 1 168 ? 5.190 3.686 -9.490 1.00 93.06 168 PHE A C 1
ATOM 1361 O O . PHE A 1 168 ? 6.034 4.558 -9.270 1.00 93.06 168 PHE A O 1
ATOM 1368 N N . ILE A 1 169 ? 5.473 2.377 -9.478 1.00 91.69 169 ILE A N 1
ATOM 1369 C CA . ILE A 1 169 ? 6.797 1.816 -9.172 1.00 91.69 169 ILE A CA 1
ATOM 1370 C C . ILE A 1 169 ? 7.852 2.413 -10.097 1.00 91.69 169 ILE A C 1
ATOM 1372 O O . ILE A 1 169 ? 8.834 2.987 -9.629 1.00 91.69 169 ILE A O 1
ATOM 1376 N N . TRP A 1 170 ? 7.637 2.330 -11.411 1.00 89.56 170 TRP A N 1
ATOM 1377 C CA . TRP A 1 170 ? 8.635 2.805 -12.365 1.00 89.56 170 TRP A CA 1
ATOM 1378 C C . TRP A 1 170 ? 8.816 4.314 -12.309 1.00 89.56 170 TRP A C 1
ATOM 1380 O O . TRP A 1 170 ? 9.949 4.786 -12.362 1.00 89.56 170 TRP A O 1
ATOM 1390 N N . ARG A 1 171 ? 7.731 5.073 -12.115 1.00 88.88 171 ARG A N 1
ATOM 1391 C CA . ARG A 1 171 ? 7.830 6.519 -11.909 1.00 88.88 171 ARG A CA 1
ATOM 1392 C C . ARG A 1 171 ? 8.681 6.854 -10.684 1.00 88.88 171 ARG A C 1
ATOM 1394 O O . ARG A 1 171 ? 9.486 7.771 -10.768 1.00 88.88 171 ARG A O 1
ATOM 1401 N N . ARG A 1 172 ? 8.516 6.140 -9.561 1.00 88.38 172 ARG A N 1
ATOM 1402 C CA . ARG A 1 172 ? 9.311 6.383 -8.344 1.00 88.38 172 ARG A CA 1
ATOM 1403 C C . ARG A 1 172 ? 10.769 5.968 -8.495 1.00 88.38 172 ARG A C 1
ATOM 1405 O O . ARG A 1 172 ? 11.631 6.733 -8.090 1.00 88.38 172 ARG A O 1
ATOM 1412 N N . ILE A 1 173 ? 11.054 4.821 -9.115 1.00 86.81 173 ILE A N 1
ATOM 1413 C CA . ILE A 1 173 ? 12.432 4.359 -9.371 1.00 86.81 173 ILE A CA 1
ATOM 1414 C C . ILE A 1 173 ? 13.210 5.345 -10.258 1.00 86.81 173 ILE A C 1
ATOM 1416 O O . ILE A 1 173 ? 14.422 5.483 -10.123 1.00 86.81 173 ILE A O 1
ATOM 1420 N N . GLU A 1 174 ? 12.527 6.046 -11.164 1.00 82.25 174 GLU A N 1
ATOM 1421 C CA . GLU A 1 174 ? 13.142 7.062 -12.024 1.00 82.25 174 GLU A CA 1
ATOM 1422 C C . GLU A 1 174 ? 13.426 8.403 -11.310 1.00 82.25 174 GLU A C 1
ATOM 1424 O O . GLU A 1 174 ? 14.031 9.286 -11.920 1.00 82.25 174 GLU A O 1
ATOM 1429 N N . MET A 1 175 ? 13.021 8.578 -10.045 1.00 78.75 175 MET A N 1
ATOM 1430 C CA . MET A 1 175 ? 13.277 9.793 -9.259 1.00 78.75 175 MET A CA 1
ATOM 1431 C C . MET A 1 175 ? 14.576 9.674 -8.446 1.00 78.75 175 MET A C 1
ATOM 1433 O O . MET A 1 175 ? 14.870 8.635 -7.862 1.00 78.75 175 MET A O 1
ATOM 1437 N N . ALA A 1 176 ? 15.364 10.754 -8.406 1.00 57.06 176 ALA A N 1
ATOM 1438 C CA . ALA A 1 176 ? 16.725 10.765 -7.854 1.00 57.06 176 ALA A CA 1
ATOM 1439 C C . ALA A 1 176 ? 16.808 10.735 -6.312 1.00 57.06 176 ALA A C 1
ATOM 1441 O O . ALA A 1 176 ? 17.899 10.596 -5.769 1.00 57.06 176 ALA A O 1
ATOM 1442 N N . ASP A 1 177 ? 15.685 10.880 -5.608 1.00 74.31 177 ASP A N 1
ATOM 1443 C CA . ASP A 1 177 ? 15.604 11.002 -4.147 1.00 74.31 177 ASP A CA 1
ATOM 1444 C C . ASP A 1 177 ? 15.146 9.718 -3.437 1.00 74.31 177 ASP A C 1
ATOM 1446 O O . ASP A 1 177 ? 14.896 9.715 -2.231 1.00 74.31 177 ASP A O 1
ATOM 1450 N N . LEU A 1 178 ? 15.033 8.612 -4.175 1.00 80.44 178 LEU A N 1
ATOM 1451 C CA . LEU A 1 178 ? 14.536 7.355 -3.638 1.00 80.44 178 LEU A CA 1
ATOM 1452 C C . LEU A 1 178 ? 15.575 6.680 -2.732 1.00 80.44 178 LEU A C 1
ATOM 1454 O O . LEU A 1 178 ? 16.675 6.336 -3.166 1.00 80.44 178 LEU A O 1
ATOM 1458 N N . ASN A 1 179 ? 15.205 6.433 -1.474 1.00 81.94 179 ASN A N 1
ATOM 1459 C CA . ASN A 1 179 ? 16.071 5.710 -0.545 1.00 81.94 179 ASN A CA 1
ATOM 1460 C C . ASN A 1 179 ? 16.277 4.238 -0.969 1.00 81.94 179 ASN A C 1
ATOM 1462 O O . ASN A 1 179 ? 15.429 3.626 -1.625 1.00 81.94 179 ASN A O 1
ATOM 1466 N N . GLU A 1 180 ? 17.404 3.648 -0.559 1.00 84.50 180 GLU A N 1
ATOM 1467 C CA . GLU A 1 180 ? 17.820 2.300 -0.980 1.00 84.50 180 GLU A CA 1
ATOM 1468 C C . GLU A 1 180 ? 16.802 1.209 -0.604 1.00 84.50 180 GLU A C 1
ATOM 1470 O O . GLU A 1 180 ? 16.519 0.309 -1.399 1.00 84.50 180 GLU A O 1
ATOM 1475 N N . GLN A 1 181 ? 16.202 1.300 0.588 1.00 88.81 181 GLN A N 1
ATOM 1476 C CA . GLN A 1 181 ? 15.208 0.332 1.056 1.00 88.81 181 GLN A CA 1
ATOM 1477 C C . GLN A 1 181 ? 13.948 0.340 0.179 1.00 88.81 181 GLN A C 1
ATOM 1479 O O . GLN A 1 181 ? 13.430 -0.725 -0.172 1.00 88.81 181 GLN A O 1
ATOM 1484 N N . ALA A 1 182 ? 13.451 1.524 -0.175 1.00 90.12 182 ALA A N 1
ATOM 1485 C CA . ALA A 1 182 ? 12.277 1.685 -1.018 1.00 90.12 182 ALA A CA 1
ATOM 1486 C C . ALA A 1 182 ? 12.566 1.246 -2.456 1.00 90.12 182 ALA A C 1
ATOM 1488 O O . ALA A 1 182 ? 11.775 0.494 -3.024 1.00 90.12 182 ALA A O 1
ATOM 1489 N N . LEU A 1 183 ? 13.733 1.610 -3.006 1.00 88.88 183 LEU A N 1
ATOM 1490 C CA . LEU A 1 183 ? 14.196 1.122 -4.309 1.00 88.88 183 LEU A CA 1
ATOM 1491 C C . LEU A 1 183 ? 14.195 -0.407 -4.363 1.00 88.88 183 LEU A C 1
ATOM 1493 O O . LEU A 1 183 ? 13.596 -0.997 -5.264 1.00 88.88 183 LEU A O 1
ATOM 1497 N N . ARG A 1 184 ? 14.818 -1.056 -3.373 1.00 90.31 184 ARG A N 1
ATOM 1498 C CA . ARG A 1 184 ? 14.843 -2.518 -3.277 1.00 90.31 184 ARG A CA 1
ATOM 1499 C C . ARG A 1 184 ? 13.432 -3.100 -3.224 1.00 90.31 184 ARG A C 1
ATOM 1501 O O . ARG A 1 184 ? 13.127 -4.012 -3.988 1.00 90.31 184 ARG A O 1
ATOM 1508 N N . SER A 1 185 ? 12.578 -2.558 -2.361 1.00 94.06 185 SER A N 1
ATOM 1509 C CA . SER A 1 185 ? 11.214 -3.059 -2.169 1.00 94.06 185 SER A CA 1
ATOM 1510 C C . SER A 1 185 ? 10.375 -2.930 -3.445 1.00 94.06 185 SER A C 1
ATOM 1512 O O . SER A 1 185 ? 9.682 -3.868 -3.829 1.00 94.06 185 SER A O 1
ATOM 1514 N N . TYR A 1 186 ? 10.466 -1.807 -4.161 1.00 93.12 186 TYR A N 1
ATOM 1515 C CA . TYR A 1 186 ? 9.763 -1.629 -5.432 1.00 93.12 186 TYR A CA 1
ATOM 1516 C C . TYR A 1 186 ? 10.270 -2.566 -6.531 1.00 93.12 186 TYR A C 1
ATOM 1518 O O . TYR A 1 186 ? 9.460 -3.116 -7.279 1.00 93.12 186 TYR A O 1
ATOM 1526 N N . CYS A 1 187 ? 11.582 -2.797 -6.606 1.00 90.12 187 CYS A N 1
ATOM 1527 C CA . CYS A 1 187 ? 12.153 -3.798 -7.506 1.00 90.12 187 CYS A CA 1
ATOM 1528 C C . CYS A 1 187 ? 11.639 -5.210 -7.182 1.00 90.12 187 CYS A C 1
ATOM 1530 O O . CYS A 1 187 ? 11.273 -5.946 -8.096 1.00 90.12 187 CYS A O 1
ATOM 1532 N N . GLU A 1 188 ? 11.562 -5.583 -5.900 1.00 92.31 188 GLU A N 1
ATOM 1533 C CA . GLU A 1 188 ? 11.000 -6.869 -5.464 1.00 92.31 188 GLU A CA 1
ATOM 1534 C C . GLU A 1 188 ? 9.525 -7.006 -5.882 1.00 92.31 188 GLU A C 1
ATOM 1536 O O . GLU A 1 188 ? 9.150 -8.022 -6.467 1.00 92.31 188 GLU A O 1
ATOM 1541 N N . VAL A 1 189 ? 8.704 -5.963 -5.692 1.00 92.75 189 VAL A N 1
ATOM 1542 C CA . VAL A 1 189 ? 7.303 -5.951 -6.159 1.00 92.75 189 VAL A CA 1
ATOM 1543 C C . VAL A 1 189 ? 7.222 -6.123 -7.678 1.00 92.75 189 VAL A C 1
ATOM 1545 O O . VAL A 1 189 ? 6.435 -6.939 -8.152 1.00 92.75 189 VAL A O 1
ATOM 1548 N N . ALA A 1 190 ? 8.035 -5.396 -8.450 1.00 90.75 190 ALA A N 1
ATOM 1549 C CA . ALA A 1 190 ? 8.039 -5.494 -9.911 1.00 90.75 190 ALA A CA 1
ATOM 1550 C C . ALA A 1 190 ? 8.406 -6.907 -10.396 1.00 90.75 190 ALA A C 1
ATOM 1552 O O . ALA A 1 190 ? 7.773 -7.432 -11.312 1.00 90.75 190 ALA A O 1
ATOM 1553 N N . VAL A 1 191 ? 9.389 -7.545 -9.755 1.00 90.12 191 VAL A N 1
ATOM 1554 C CA . VAL A 1 191 ? 9.772 -8.933 -10.046 1.00 90.12 191 VAL A CA 1
ATOM 1555 C C . VAL A 1 191 ? 8.624 -9.895 -9.746 1.00 90.12 191 VAL A C 1
ATOM 1557 O O . VAL A 1 191 ? 8.356 -10.786 -10.551 1.00 90.12 191 VAL A O 1
ATOM 1560 N N . GLU A 1 192 ? 7.928 -9.727 -8.621 1.00 90.38 192 GLU A N 1
ATOM 1561 C CA . GLU A 1 192 ? 6.791 -10.586 -8.286 1.00 90.38 192 GLU A CA 1
ATOM 1562 C C . GLU A 1 192 ? 5.598 -10.382 -9.231 1.00 90.38 192 GLU A C 1
ATOM 1564 O O . GLU A 1 192 ? 4.962 -11.369 -9.599 1.00 90.38 192 GLU A O 1
ATOM 1569 N N . ILE A 1 193 ? 5.340 -9.159 -9.709 1.00 89.19 193 ILE A N 1
ATOM 1570 C CA . ILE A 1 193 ? 4.358 -8.920 -10.782 1.00 89.19 193 ILE A CA 1
ATOM 1571 C C . ILE A 1 193 ? 4.748 -9.732 -12.025 1.00 89.19 193 ILE A C 1
ATOM 1573 O O . ILE A 1 193 ? 3.945 -10.511 -12.524 1.00 89.19 193 ILE A O 1
ATOM 1577 N N . MET A 1 194 ? 6.001 -9.627 -12.480 1.00 88.19 194 MET A N 1
ATOM 1578 C CA . MET A 1 194 ? 6.465 -10.314 -13.693 1.00 88.19 194 MET A CA 1
ATOM 1579 C C . MET A 1 194 ? 6.437 -11.845 -13.607 1.00 88.19 194 MET A C 1
ATOM 1581 O O . MET A 1 194 ? 6.346 -12.511 -14.635 1.00 88.19 194 MET A O 1
ATOM 1585 N N . LYS A 1 195 ? 6.565 -12.416 -12.406 1.00 87.62 195 LYS A N 1
ATOM 1586 C CA . LYS A 1 195 ? 6.507 -13.872 -12.202 1.00 87.62 195 LYS A CA 1
ATOM 1587 C C . LYS A 1 195 ? 5.085 -14.419 -12.213 1.00 87.62 195 LYS A C 1
ATOM 1589 O O . LYS A 1 195 ? 4.896 -15.570 -12.593 1.00 87.62 195 LYS A O 1
ATOM 1594 N N . ASN A 1 196 ? 4.127 -13.636 -11.722 1.00 85.62 196 ASN A N 1
ATOM 1595 C CA . ASN A 1 196 ? 2.805 -14.138 -11.344 1.00 85.62 196 ASN A CA 1
ATOM 1596 C C . ASN A 1 196 ? 1.657 -13.521 -12.161 1.00 85.62 196 ASN A C 1
ATOM 1598 O O . ASN A 1 196 ? 0.509 -13.918 -11.976 1.00 85.62 196 ASN A O 1
ATOM 1602 N N . VAL A 1 197 ? 1.935 -12.543 -13.026 1.00 86.00 197 VAL A N 1
ATOM 1603 C CA . VAL A 1 197 ? 0.934 -11.808 -13.808 1.00 86.00 197 VAL A CA 1
ATOM 1604 C C . VAL A 1 197 ? 1.359 -11.777 -15.276 1.00 86.00 197 VAL A C 1
ATOM 1606 O O . VAL A 1 197 ? 2.525 -11.533 -15.584 1.00 86.00 197 VAL A O 1
ATOM 1609 N N . ASP A 1 198 ? 0.413 -11.995 -16.189 1.00 86.81 198 ASP A N 1
ATOM 1610 C CA . ASP A 1 198 ? 0.666 -11.866 -17.625 1.00 86.81 198 ASP A CA 1
ATOM 1611 C C . ASP A 1 198 ? 1.018 -10.421 -17.990 1.00 86.81 198 ASP A C 1
ATOM 1613 O O . ASP A 1 198 ? 0.357 -9.474 -17.556 1.00 86.81 198 ASP A O 1
ATOM 1617 N N . TYR A 1 199 ? 2.040 -10.244 -18.832 1.00 86.38 199 TYR A N 1
ATOM 1618 C CA . TYR A 1 199 ? 2.565 -8.913 -19.153 1.00 86.38 199 TYR A CA 1
ATOM 1619 C C . TYR A 1 199 ? 1.511 -7.966 -19.734 1.00 86.38 199 TYR A C 1
ATOM 1621 O O . TYR A 1 199 ? 1.580 -6.769 -19.481 1.00 86.38 199 TYR A O 1
ATOM 1629 N N . GLU A 1 200 ? 0.519 -8.496 -20.452 1.00 88.06 200 GLU A N 1
ATOM 1630 C CA . GLU A 1 200 ? -0.563 -7.736 -21.094 1.00 88.06 200 GLU A CA 1
ATOM 1631 C C . GLU A 1 200 ? -1.451 -6.986 -20.089 1.00 88.06 200 GLU A C 1
ATOM 1633 O O . GLU A 1 200 ? -2.141 -6.038 -20.459 1.00 88.06 200 GLU A O 1
ATOM 1638 N N . ILE A 1 201 ? -1.421 -7.378 -18.810 1.00 85.69 201 ILE A N 1
ATOM 1639 C CA . ILE A 1 201 ? -2.182 -6.730 -17.735 1.00 85.69 201 ILE A CA 1
ATOM 1640 C C . ILE A 1 201 ? -1.536 -5.407 -17.305 1.00 85.69 201 ILE A C 1
ATOM 1642 O O . ILE A 1 201 ? -2.241 -4.475 -16.918 1.00 85.69 201 ILE A O 1
ATOM 1646 N N . TYR A 1 202 ? -0.207 -5.309 -17.349 1.00 86.31 202 TYR A N 1
ATOM 1647 C CA . TYR A 1 202 ? 0.531 -4.163 -16.807 1.00 86.31 202 TYR A CA 1
ATOM 1648 C C . TYR A 1 202 ? 1.420 -3.455 -17.833 1.00 86.31 202 TYR A C 1
ATOM 1650 O O . TYR A 1 202 ? 1.926 -2.369 -17.558 1.00 86.31 202 TYR A O 1
ATOM 1658 N N . GLU A 1 203 ? 1.609 -4.023 -19.023 1.00 87.56 203 GLU A N 1
ATOM 1659 C CA . GLU A 1 203 ? 2.414 -3.430 -20.078 1.00 87.56 203 GLU A CA 1
ATOM 1660 C C . GLU A 1 203 ? 1.914 -3.814 -21.476 1.00 87.56 203 GLU A C 1
ATOM 1662 O O . GLU A 1 203 ? 1.336 -4.866 -21.719 1.00 87.56 203 GLU A O 1
ATOM 1667 N N . THR A 1 204 ? 2.182 -2.938 -22.437 1.00 87.06 204 THR A N 1
ATOM 1668 C CA . THR A 1 204 ? 1.726 -3.100 -23.824 1.00 87.06 204 THR A CA 1
ATOM 1669 C C . THR A 1 204 ? 2.523 -4.134 -24.616 1.00 87.06 204 THR A C 1
ATOM 1671 O O . THR A 1 204 ? 2.036 -4.656 -25.616 1.00 87.06 204 THR A O 1
ATOM 1674 N N . SER A 1 205 ? 3.781 -4.389 -24.237 1.00 87.62 205 SER A N 1
ATOM 1675 C CA . SER A 1 205 ? 4.661 -5.327 -24.941 1.00 87.62 205 SER A CA 1
ATOM 1676 C C . SER A 1 205 ? 5.921 -5.670 -24.138 1.00 87.62 205 SER A C 1
ATOM 1678 O O . SER A 1 205 ? 6.427 -4.853 -23.365 1.00 87.62 205 SER A O 1
ATOM 1680 N N . ILE A 1 206 ? 6.506 -6.843 -24.401 1.00 86.38 206 ILE A N 1
ATOM 1681 C CA . ILE A 1 206 ? 7.784 -7.277 -23.805 1.00 86.38 206 ILE A CA 1
ATOM 1682 C C . ILE A 1 206 ? 8.914 -6.238 -24.005 1.00 86.38 206 ILE A C 1
ATOM 1684 O O . ILE A 1 206 ? 9.605 -5.919 -23.034 1.00 86.38 206 ILE A O 1
ATOM 1688 N N . PRO A 1 207 ? 9.110 -5.625 -25.196 1.00 88.56 207 PRO A N 1
ATOM 1689 C CA . PRO A 1 207 ? 10.128 -4.587 -25.372 1.00 88.56 207 PRO A CA 1
ATOM 1690 C C . PRO A 1 207 ? 9.938 -3.341 -24.498 1.00 88.56 207 PRO A C 1
ATOM 1692 O O . PRO A 1 207 ? 10.913 -2.633 -24.243 1.00 88.56 207 PRO A O 1
ATOM 1695 N N . GLN A 1 208 ? 8.715 -3.019 -24.065 1.00 82.94 208 GLN A N 1
ATOM 1696 C CA . GLN A 1 208 ? 8.491 -1.908 -23.131 1.00 82.94 208 GLN A CA 1
ATOM 1697 C C . GLN A 1 208 ? 8.928 -2.270 -21.711 1.00 82.94 208 GLN A C 1
ATOM 1699 O O . GLN A 1 208 ? 9.621 -1.472 -21.080 1.00 82.94 208 GLN A O 1
ATOM 1704 N N . VAL A 1 209 ? 8.649 -3.498 -21.255 1.00 83.38 209 VAL A N 1
ATOM 1705 C CA . VAL A 1 209 ? 9.148 -4.012 -19.965 1.00 83.38 209 VAL A CA 1
ATOM 1706 C C . VAL A 1 209 ? 10.675 -3.911 -19.906 1.00 83.38 209 VAL A C 1
ATOM 1708 O O . VAL A 1 209 ? 11.235 -3.337 -18.971 1.00 83.38 209 VAL A O 1
ATOM 1711 N N . VAL A 1 210 ? 11.357 -4.390 -20.953 1.00 84.38 210 VAL A N 1
ATOM 1712 C CA . VAL A 1 210 ? 12.824 -4.333 -21.052 1.00 84.38 210 VAL A CA 1
ATOM 1713 C C . VAL A 1 210 ? 13.329 -2.887 -21.059 1.00 84.38 210 VAL A C 1
ATOM 1715 O O . VAL A 1 210 ? 14.299 -2.569 -20.370 1.00 84.38 210 VAL A O 1
ATOM 1718 N N . ARG A 1 211 ? 12.671 -1.983 -21.798 1.00 83.88 211 ARG A N 1
ATOM 1719 C CA . ARG A 1 211 ? 13.051 -0.562 -21.834 1.00 83.88 211 ARG A CA 1
ATOM 1720 C C . ARG A 1 211 ? 12.947 0.108 -20.466 1.00 83.88 211 ARG A C 1
ATOM 1722 O O . ARG A 1 211 ? 13.883 0.820 -20.099 1.00 83.88 211 ARG A O 1
ATOM 1729 N N . ARG A 1 212 ? 11.867 -0.131 -19.712 1.00 83.75 212 ARG A N 1
ATOM 1730 C CA . ARG A 1 212 ? 11.706 0.409 -18.350 1.00 83.75 212 ARG A CA 1
ATOM 1731 C C . ARG A 1 212 ? 12.796 -0.110 -17.411 1.00 83.75 212 ARG A C 1
ATOM 1733 O O . ARG A 1 212 ? 13.460 0.694 -16.762 1.00 83.75 212 ARG A O 1
ATOM 1740 N N . ALA A 1 213 ? 13.069 -1.416 -17.431 1.00 80.75 213 ALA A N 1
ATOM 1741 C CA . ALA A 1 213 ? 14.133 -2.012 -16.623 1.00 80.75 213 ALA A CA 1
ATOM 1742 C C . ALA A 1 213 ? 15.520 -1.417 -16.943 1.00 80.75 213 ALA A C 1
ATOM 1744 O O . ALA A 1 213 ? 16.262 -1.039 -16.039 1.00 80.75 213 ALA A O 1
ATOM 1745 N N . ILE A 1 214 ? 15.862 -1.256 -18.229 1.00 82.94 214 ILE A N 1
ATOM 1746 C CA . ILE A 1 214 ? 17.129 -0.627 -18.645 1.00 82.94 214 ILE A CA 1
ATOM 1747 C C . ILE A 1 214 ? 17.205 0.829 -18.176 1.00 82.94 214 ILE A C 1
ATOM 1749 O O . ILE A 1 214 ? 18.265 1.281 -17.740 1.00 82.94 214 ILE A O 1
ATOM 1753 N N . ARG A 1 215 ? 16.108 1.587 -18.283 1.00 80.19 215 ARG A N 1
ATOM 1754 C CA . ARG A 1 215 ? 16.067 2.989 -17.851 1.00 80.19 215 ARG A CA 1
ATOM 1755 C C . ARG A 1 215 ? 16.287 3.114 -16.346 1.00 80.19 215 ARG A C 1
ATOM 1757 O O . ARG A 1 215 ? 17.127 3.912 -15.942 1.00 80.19 215 ARG A O 1
ATOM 1764 N N . ALA A 1 216 ? 15.630 2.275 -15.554 1.00 74.38 216 ALA A N 1
ATOM 1765 C CA . ALA A 1 216 ? 15.841 2.196 -14.114 1.00 74.38 216 ALA A CA 1
ATOM 1766 C C . ALA A 1 216 ? 17.299 1.874 -13.751 1.00 74.38 216 ALA A C 1
AT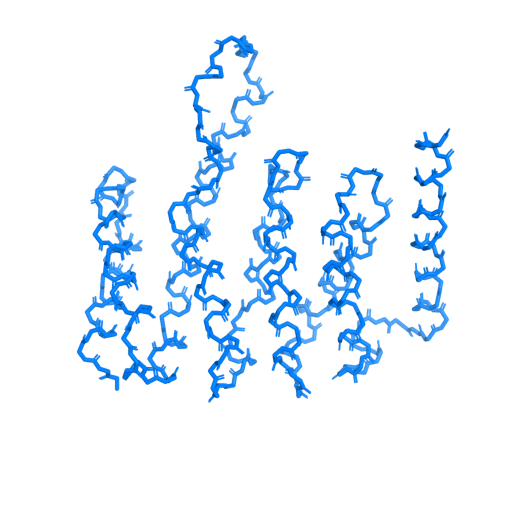OM 1768 O O . ALA A 1 216 ? 17.899 2.579 -12.945 1.00 74.38 216 ALA A O 1
ATOM 1769 N N . LEU A 1 217 ? 17.908 0.875 -14.403 1.00 74.38 217 LEU A N 1
ATOM 1770 C CA . LEU A 1 217 ? 19.321 0.535 -14.189 1.00 74.38 217 LEU A CA 1
ATOM 1771 C C . LEU A 1 217 ? 20.257 1.702 -14.531 1.00 74.38 217 LEU A C 1
ATOM 1773 O O . LEU A 1 217 ? 21.236 1.933 -13.826 1.00 74.38 217 LEU A O 1
ATOM 1777 N N . LYS A 1 218 ? 19.957 2.466 -15.590 1.00 79.06 218 LYS A N 1
ATOM 1778 C CA . LYS A 1 218 ? 20.730 3.666 -15.946 1.00 79.06 218 LYS A CA 1
ATOM 1779 C C . LYS A 1 218 ? 20.626 4.755 -14.881 1.00 79.06 218 LYS A C 1
ATOM 1781 O O . LYS A 1 218 ? 21.654 5.328 -14.535 1.00 79.06 218 LYS A O 1
ATOM 1786 N N . VAL A 1 219 ? 19.424 5.024 -14.368 1.00 72.94 219 VAL A N 1
ATOM 1787 C CA . VAL A 1 219 ? 19.202 6.016 -13.301 1.00 72.94 219 VAL A CA 1
ATOM 1788 C C . VAL A 1 219 ? 19.926 5.594 -12.020 1.00 72.94 219 VAL A C 1
ATOM 1790 O O . VAL A 1 219 ? 20.692 6.380 -11.467 1.00 72.94 219 VAL A O 1
ATOM 1793 N N . ALA A 1 220 ? 19.788 4.331 -11.611 1.00 66.38 220 ALA A N 1
ATOM 1794 C CA . ALA A 1 220 ? 20.493 3.792 -10.448 1.00 66.38 220 ALA A CA 1
ATOM 1795 C C . ALA A 1 220 ? 22.024 3.917 -10.588 1.00 66.38 220 ALA A C 1
ATOM 1797 O O . ALA A 1 220 ? 22.707 4.339 -9.657 1.00 66.38 220 ALA A O 1
ATOM 1798 N N . ASN A 1 221 ? 22.570 3.625 -11.774 1.00 68.25 221 ASN A N 1
ATOM 1799 C CA . ASN A 1 221 ? 24.008 3.730 -12.034 1.00 68.25 221 ASN A CA 1
ATOM 1800 C C . ASN A 1 221 ? 24.521 5.187 -12.033 1.00 68.25 221 ASN A C 1
ATOM 1802 O O . ASN A 1 221 ? 25.659 5.454 -11.643 1.00 68.25 221 ASN A O 1
ATOM 1806 N N . GLN A 1 222 ? 23.684 6.143 -12.447 1.00 68.75 222 GLN A N 1
ATOM 1807 C CA . GLN A 1 222 ? 24.003 7.572 -12.373 1.00 68.75 222 GLN A CA 1
ATOM 1808 C C . GLN A 1 222 ? 24.044 8.073 -10.924 1.00 68.75 222 GLN A C 1
ATOM 1810 O O . GLN A 1 222 ? 24.956 8.821 -10.586 1.00 68.75 222 GLN A O 1
ATOM 1815 N N . GLY A 1 223 ? 23.127 7.614 -10.064 1.00 59.12 223 GLY A N 1
ATOM 1816 C CA . GLY A 1 223 ? 23.139 7.936 -8.632 1.00 59.12 223 GLY A CA 1
ATOM 1817 C C . GLY A 1 223 ? 24.396 7.430 -7.914 1.00 59.12 223 GLY A C 1
ATOM 1818 O O . GLY A 1 223 ? 25.010 8.171 -7.153 1.00 59.12 223 GLY A O 1
ATOM 1819 N N . ILE A 1 224 ? 24.847 6.208 -8.227 1.00 52.75 224 ILE A N 1
ATOM 1820 C CA . ILE A 1 224 ? 26.096 5.639 -7.682 1.00 52.75 224 ILE A CA 1
ATOM 1821 C C . ILE A 1 224 ? 27.319 6.458 -8.122 1.00 52.75 224 ILE A C 1
ATOM 1823 O O . ILE A 1 224 ? 28.210 6.719 -7.321 1.00 52.75 224 ILE A O 1
ATOM 1827 N N . SER A 1 225 ? 27.347 6.905 -9.380 1.00 49.53 225 SER A N 1
ATOM 1828 C CA . SER A 1 225 ? 28.467 7.684 -9.932 1.00 49.53 225 SER A CA 1
ATOM 1829 C C . SER A 1 225 ? 28.552 9.118 -9.389 1.00 49.53 225 SER A C 1
ATOM 1831 O O . SER A 1 225 ? 29.584 9.756 -9.547 1.00 49.53 225 SER A O 1
ATOM 1833 N N . GLN A 1 226 ? 27.474 9.643 -8.795 1.00 47.62 226 GLN A N 1
ATOM 1834 C CA . GLN A 1 226 ? 27.437 10.974 -8.172 1.00 47.62 226 GLN A CA 1
ATOM 1835 C C . GLN A 1 226 ? 27.747 10.947 -6.667 1.00 47.62 226 GLN A C 1
ATOM 1837 O O . GLN A 1 226 ? 28.034 11.994 -6.091 1.00 47.62 226 GLN A O 1
ATOM 1842 N N . ALA A 1 227 ? 27.676 9.773 -6.032 1.00 45.12 227 ALA A N 1
ATOM 1843 C CA . ALA A 1 227 ? 27.981 9.568 -4.615 1.00 45.12 227 ALA A CA 1
ATOM 1844 C C . ALA A 1 227 ? 29.429 9.094 -4.352 1.00 45.12 227 ALA A C 1
ATOM 1846 O O . ALA A 1 227 ? 29.825 8.988 -3.190 1.00 45.12 227 ALA A O 1
ATOM 1847 N N . ALA A 1 228 ? 30.187 8.793 -5.413 1.00 43.97 228 ALA A N 1
ATOM 1848 C CA . ALA A 1 228 ? 31.596 8.387 -5.397 1.00 43.97 228 ALA A CA 1
ATOM 1849 C C . ALA A 1 228 ? 32.518 9.558 -5.767 1.00 43.97 228 ALA A C 1
ATOM 1851 O O . ALA A 1 228 ? 33.628 9.623 -5.192 1.00 43.97 228 ALA A O 1
#

Organism: NCBI:txid1611254